Protein AF-A0A2E7HR33-F1 (afdb_monomer)

Radius of gyration: 18.85 Å; Cα contacts (8 Å, |Δi|>4): 393; chains: 1; bounding box: 48×43×52 Å

Foldseek 3Di:
DDDPPDFLQVDWFLVVLLVVLVVLLVVVLVVCVVVVPFQQDADPSLLVSQQSLLQFDALQRNQVSVLVQLVDLSCLSHCCSNNNFDPRQSAAPVCQVSCVSSVNDPVRHPHDPDRGAQDDPSSQSQAFWAFLLRKHKHWRDDDPPDGGGSNPPQDAQDKTKIKIFADDDDPVVLVCCVVVVPHDPSPVCSQDDDDAQDKTKIWGDPSNDDPDIDIWIKGFHDKDDNDVVHRMIITIITTHGD

Nearest PDB structures (foldseek):
  5kgo-assembly2_A  TM=4.600E-01  e=9.068E-01  Klebsiella pneumoniae
  2z6b-assembly1_D  TM=4.900E-01  e=3.072E+00  Tequatrovirus T4
  3kl1-assembly1_B  TM=2.384E-01  e=6.038E-01  Arabidopsis thaliana

pLDDT: mean 87.48, std 11.64, range [40.31, 98.06]

Secondary structure (DSSP, 8-state):
-PPP---GGG--SHHHHHHHHHHHHHHHHHHHHHTTPPTT---TTHHHHHHHHHHH--HHHHHHHHHHHHTSGGGGGGHHHHT-SSPPTT--GGGHHHHHHTT--GGG----SSS-PPPPHHHHTT-SEEETT--EEEE----TT--S-TTSS--TT-EEEEEEEPPP--HHHHHHHHTTSS--HHHHHTTSPPPTT-EEEEEE-TTT-SSS--EEEEEEEEEEESSTT-SEEEEEEEEEE-

Structure (mmCIF, N/CA/C/O backbone):
data_AF-A0A2E7HR33-F1
#
_entry.id   AF-A0A2E7HR33-F1
#
loop_
_atom_site.group_PDB
_atom_site.id
_atom_site.type_symbol
_atom_site.label_atom_id
_atom_site.label_alt_id
_atom_site.label_comp_id
_atom_site.label_asym_id
_atom_site.label_entity_id
_atom_site.label_seq_id
_atom_site.pdbx_PDB_ins_code
_atom_site.Cartn_x
_atom_site.Cartn_y
_atom_site.Cartn_z
_atom_site.occupancy
_atom_site.B_iso_or_equiv
_atom_site.auth_seq_id
_atom_site.auth_comp_id
_atom_site.auth_asym_id
_atom_site.auth_atom_id
_atom_site.pdbx_PDB_model_num
ATOM 1 N N . MET A 1 1 ? -6.002 -10.324 -30.774 1.00 40.31 1 MET A N 1
ATOM 2 C CA . MET A 1 1 ? -6.555 -10.869 -29.511 1.00 40.31 1 MET A CA 1
ATOM 3 C C . MET A 1 1 ? -6.106 -9.996 -28.343 1.00 40.31 1 MET A C 1
ATOM 5 O O . MET A 1 1 ? -4.907 -9.811 -28.176 1.00 40.31 1 MET A O 1
ATOM 9 N N . ARG A 1 2 ? -7.024 -9.409 -27.559 1.00 42.03 2 ARG A N 1
ATOM 10 C CA . ARG A 1 2 ? -6.656 -8.695 -26.319 1.00 42.03 2 ARG A CA 1
ATOM 11 C C . ARG A 1 2 ? -6.312 -9.746 -25.259 1.00 42.03 2 ARG A C 1
ATOM 13 O O . ARG A 1 2 ? -7.164 -10.574 -24.957 1.00 42.03 2 ARG A O 1
ATOM 20 N N . LYS A 1 3 ? -5.082 -9.740 -24.725 1.00 45.81 3 LYS A N 1
ATOM 21 C CA . LYS A 1 3 ? -4.721 -10.593 -23.577 1.00 45.81 3 LYS A CA 1
ATOM 22 C C . LYS A 1 3 ? -5.719 -10.335 -22.434 1.00 45.81 3 LYS A C 1
ATOM 24 O O . LYS A 1 3 ? -6.057 -9.165 -22.219 1.00 45.81 3 LYS A O 1
ATOM 29 N N . PRO A 1 4 ? -6.198 -11.371 -21.723 1.00 53.50 4 PRO A N 1
ATOM 30 C CA . PRO A 1 4 ? -7.091 -11.179 -20.589 1.00 53.50 4 PRO A CA 1
ATOM 31 C C . PRO A 1 4 ? -6.415 -10.258 -19.570 1.00 53.50 4 PRO A C 1
ATOM 33 O O . PRO A 1 4 ? -5.252 -10.448 -19.213 1.00 53.50 4 PRO A O 1
ATOM 36 N N . VAL A 1 5 ? -7.132 -9.220 -19.140 1.00 67.50 5 VAL A N 1
ATOM 37 C CA . VAL A 1 5 ? -6.668 -8.339 -18.068 1.00 67.50 5 VAL A CA 1
ATOM 38 C C . VAL A 1 5 ? -6.739 -9.153 -16.782 1.00 67.50 5 VAL A C 1
ATOM 40 O O . VAL A 1 5 ? -7.826 -9.371 -16.248 1.00 67.50 5 VAL A O 1
ATOM 43 N N . VAL A 1 6 ? -5.588 -9.650 -16.324 1.00 76.12 6 VAL A N 1
ATOM 44 C CA . VAL A 1 6 ? -5.481 -10.354 -15.043 1.00 76.12 6 VAL A CA 1
ATOM 45 C C . VAL A 1 6 ? -5.924 -9.386 -13.948 1.00 76.12 6 VAL A C 1
ATOM 47 O O . VAL A 1 6 ? -5.352 -8.307 -13.788 1.00 76.12 6 VAL A O 1
ATOM 50 N N . ARG A 1 7 ? -6.993 -9.749 -13.236 1.00 85.50 7 ARG A N 1
ATOM 51 C CA . ARG A 1 7 ? -7.468 -8.999 -12.072 1.00 85.50 7 ARG A CA 1
ATOM 52 C C . ARG A 1 7 ? -6.561 -9.327 -10.895 1.00 85.50 7 ARG A C 1
ATOM 54 O O . ARG A 1 7 ? -6.267 -10.498 -10.683 1.00 85.50 7 ARG A O 1
ATOM 61 N N . LEU A 1 8 ? -6.164 -8.315 -10.123 1.00 88.62 8 LEU A N 1
ATOM 62 C CA . LEU A 1 8 ? -5.296 -8.500 -8.951 1.00 88.62 8 LEU A CA 1
ATOM 63 C C . LEU A 1 8 ? -5.896 -9.489 -7.948 1.00 88.62 8 LEU A C 1
ATOM 65 O O . LEU A 1 8 ? -5.170 -10.297 -7.388 1.00 88.62 8 LEU A O 1
ATOM 69 N N . ALA A 1 9 ? -7.223 -9.475 -7.811 1.00 88.19 9 ALA A N 1
ATOM 70 C CA . ALA A 1 9 ? -7.975 -10.424 -7.002 1.00 88.19 9 ALA A CA 1
ATOM 71 C C . ALA A 1 9 ? -7.681 -11.898 -7.340 1.00 88.19 9 ALA A C 1
ATOM 73 O O . ALA A 1 9 ? -7.707 -12.737 -6.455 1.00 88.19 9 ALA A O 1
ATOM 74 N N . ASN A 1 10 ? -7.379 -12.232 -8.598 1.00 90.00 10 ASN A N 1
ATOM 75 C CA . ASN A 1 10 ? -7.189 -13.625 -9.005 1.00 90.00 10 ASN A CA 1
ATOM 76 C C . ASN A 1 10 ? -5.837 -14.202 -8.567 1.00 90.00 10 ASN A C 1
ATOM 78 O O . ASN A 1 10 ? -5.678 -15.419 -8.597 1.00 90.00 10 ASN A O 1
ATOM 82 N N . LEU A 1 11 ? -4.880 -13.353 -8.189 1.00 91.50 11 LEU A N 1
ATOM 83 C CA . LEU A 1 11 ? -3.567 -13.785 -7.724 1.00 91.50 11 LEU A CA 1
ATOM 84 C C . LEU A 1 11 ? -3.715 -14.393 -6.324 1.00 91.50 11 LEU A C 1
ATOM 86 O O . LEU A 1 11 ? -4.361 -13.801 -5.463 1.00 91.50 11 LEU A O 1
ATOM 90 N N . GLN A 1 12 ? -3.137 -15.570 -6.106 1.00 90.12 12 GLN A N 1
ATOM 91 C CA . GLN A 1 12 ? -3.207 -16.300 -4.833 1.00 90.12 12 GLN A CA 1
ATOM 92 C C . GLN A 1 12 ? -1.867 -16.331 -4.106 1.00 90.12 12 GLN A C 1
ATOM 94 O O . GLN A 1 12 ? -1.819 -16.514 -2.892 1.00 90.12 12 GLN A O 1
ATOM 99 N N . THR A 1 13 ? -0.767 -16.192 -4.847 1.00 92.31 13 THR A N 1
ATOM 100 C CA . THR A 1 13 ? 0.569 -16.390 -4.286 1.00 92.31 13 THR A CA 1
ATOM 101 C C . THR A 1 13 ? 1.499 -15.220 -4.551 1.00 92.31 13 THR A C 1
ATOM 103 O O . THR A 1 13 ? 1.409 -14.509 -5.556 1.00 92.31 13 THR A O 1
ATOM 106 N N . ARG A 1 14 ? 2.485 -15.074 -3.667 1.00 91.00 14 ARG A N 1
ATOM 107 C CA . ARG A 1 14 ? 3.613 -14.157 -3.820 1.00 91.00 14 ARG A CA 1
ATOM 108 C C . ARG A 1 14 ? 4.338 -14.387 -5.150 1.00 91.00 14 ARG A C 1
ATOM 110 O O . ARG A 1 14 ? 4.659 -13.429 -5.842 1.00 91.00 14 ARG A O 1
ATOM 117 N N . ALA A 1 15 ? 4.555 -15.639 -5.554 1.00 92.94 15 ALA A N 1
ATOM 118 C CA . ALA A 1 15 ? 5.218 -15.956 -6.823 1.00 92.94 15 ALA A CA 1
ATOM 119 C C . ALA A 1 15 ? 4.442 -15.411 -8.037 1.00 92.94 15 ALA A C 1
ATOM 121 O O . ALA A 1 15 ? 5.031 -14.794 -8.931 1.00 92.94 15 ALA A O 1
ATOM 122 N N . GLU A 1 16 ? 3.117 -15.569 -8.040 1.00 94.62 16 GLU A N 1
ATOM 123 C CA . GLU A 1 16 ? 2.244 -14.999 -9.068 1.00 94.62 16 GLU A CA 1
ATOM 124 C C . GLU A 1 16 ? 2.278 -13.470 -9.057 1.00 94.62 16 GLU A C 1
ATOM 126 O O . GLU A 1 16 ? 2.370 -12.856 -10.121 1.00 94.62 16 GLU A O 1
ATOM 131 N N . ALA A 1 17 ? 2.272 -12.846 -7.875 1.00 94.06 17 ALA A N 1
ATOM 132 C CA . ALA A 1 17 ? 2.405 -11.398 -7.741 1.00 94.06 17 ALA A CA 1
ATOM 133 C C . ALA A 1 17 ? 3.724 -10.870 -8.320 1.00 94.06 17 ALA A C 1
ATOM 135 O O . ALA A 1 17 ? 3.712 -9.897 -9.076 1.00 94.06 17 ALA A O 1
ATOM 136 N N . PHE A 1 18 ? 4.854 -11.521 -8.028 1.00 95.69 18 PHE A N 1
ATOM 137 C CA . PHE A 1 18 ? 6.154 -11.155 -8.597 1.00 95.69 18 PHE A CA 1
ATOM 138 C C . PHE A 1 18 ? 6.167 -11.295 -10.125 1.00 95.69 18 PHE A C 1
ATOM 140 O O . PHE A 1 18 ? 6.607 -10.377 -10.820 1.00 95.69 18 PHE A O 1
ATOM 147 N N . SER A 1 19 ? 5.645 -12.406 -10.657 1.00 95.88 19 SER A N 1
ATOM 148 C CA . SER A 1 19 ? 5.551 -12.636 -12.105 1.00 95.88 19 SER A CA 1
ATOM 149 C C . SER A 1 19 ? 4.664 -11.593 -12.792 1.00 95.88 19 SER A C 1
ATOM 151 O O . SER A 1 19 ? 5.062 -10.978 -13.787 1.00 95.88 19 SER A O 1
ATOM 153 N N . PHE A 1 20 ? 3.494 -11.316 -12.211 1.00 95.81 20 PHE A N 1
ATOM 154 C CA . PHE A 1 20 ? 2.570 -10.295 -12.693 1.00 95.81 20 PHE A CA 1
ATOM 155 C C . PHE A 1 20 ? 3.220 -8.909 -12.708 1.00 95.81 20 PHE A C 1
ATOM 157 O O . PHE A 1 20 ? 3.143 -8.204 -13.715 1.00 95.81 20 PHE A O 1
ATOM 164 N N . LEU A 1 21 ? 3.878 -8.516 -11.613 1.00 96.69 21 LEU A N 1
ATOM 165 C CA . LEU A 1 21 ? 4.534 -7.215 -11.517 1.00 96.69 21 LEU A CA 1
ATOM 166 C C . LEU A 1 21 ? 5.676 -7.085 -12.507 1.00 96.69 21 LEU A C 1
ATOM 168 O O . LEU A 1 21 ? 5.791 -6.039 -13.141 1.00 96.69 21 LEU A O 1
ATOM 172 N N . ARG A 1 22 ? 6.476 -8.138 -12.695 1.00 96.88 22 ARG A N 1
ATOM 173 C CA . ARG A 1 22 ? 7.544 -8.133 -13.694 1.00 96.88 22 ARG A CA 1
ATOM 174 C C . ARG A 1 22 ? 6.976 -7.892 -15.091 1.00 96.88 22 ARG A C 1
ATOM 176 O O . ARG A 1 22 ? 7.376 -6.935 -15.744 1.00 96.88 22 ARG A O 1
ATOM 183 N N . ALA A 1 23 ? 5.961 -8.659 -15.488 1.00 96.19 23 ALA A N 1
ATOM 184 C CA . ALA A 1 23 ? 5.302 -8.489 -16.780 1.00 96.19 23 ALA A CA 1
ATOM 185 C C . ALA A 1 23 ? 4.645 -7.104 -16.941 1.00 96.19 23 ALA A C 1
ATOM 187 O O . ALA A 1 23 ? 4.675 -6.521 -18.026 1.00 96.19 23 ALA A O 1
ATOM 188 N N . ALA A 1 24 ? 4.048 -6.559 -15.876 1.00 95.81 24 ALA A N 1
ATOM 189 C CA . ALA A 1 24 ? 3.448 -5.229 -15.890 1.00 95.81 24 ALA A CA 1
ATOM 190 C C . ALA A 1 24 ? 4.506 -4.129 -16.065 1.00 95.81 24 ALA A C 1
ATOM 192 O O . ALA A 1 24 ? 4.308 -3.223 -16.874 1.00 95.81 24 ALA A O 1
ATOM 193 N N . PHE A 1 25 ? 5.622 -4.224 -15.342 1.00 97.19 25 PHE A N 1
ATOM 194 C CA . PHE A 1 25 ? 6.742 -3.289 -15.423 1.00 97.19 25 PHE A CA 1
ATOM 195 C C . PHE A 1 25 ? 7.435 -3.362 -16.786 1.00 97.19 25 PHE A C 1
ATOM 197 O O . PHE A 1 25 ? 7.620 -2.312 -17.399 1.00 97.19 25 PHE A O 1
ATOM 204 N N . ASP A 1 26 ? 7.714 -4.566 -17.301 1.00 97.31 26 ASP A N 1
ATOM 205 C CA . ASP A 1 26 ? 8.302 -4.760 -18.634 1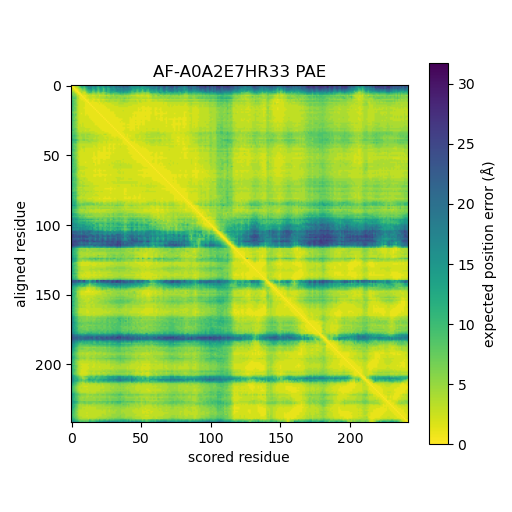.00 97.31 26 ASP A CA 1
ATOM 206 C C . ASP A 1 26 ? 7.374 -4.146 -19.696 1.00 97.31 26 ASP A C 1
ATOM 208 O O . ASP A 1 26 ? 7.803 -3.345 -20.520 1.00 97.31 26 ASP A O 1
ATOM 212 N N . LYS A 1 27 ? 6.058 -4.391 -19.611 1.00 96.50 27 LYS A N 1
ATOM 213 C CA . LYS A 1 27 ? 5.083 -3.780 -20.527 1.00 96.50 27 LYS A CA 1
ATOM 214 C C . LYS A 1 27 ? 5.096 -2.248 -20.481 1.00 96.50 27 LYS A C 1
ATOM 216 O O . LYS A 1 27 ? 4.921 -1.617 -21.520 1.00 96.50 27 LYS A O 1
ATOM 221 N N . GLN A 1 28 ? 5.216 -1.639 -19.299 1.00 96.81 28 GLN A N 1
ATOM 222 C CA . GLN A 1 28 ? 5.276 -0.175 -19.194 1.00 96.81 28 GLN A CA 1
ATOM 223 C C . GLN A 1 28 ? 6.617 0.393 -19.666 1.00 96.81 28 GLN A C 1
ATOM 225 O O . GLN A 1 28 ? 6.654 1.522 -20.150 1.00 96.81 28 GLN A O 1
ATOM 230 N N . LEU A 1 29 ? 7.705 -0.363 -19.529 1.00 97.12 29 LEU A N 1
ATOM 231 C CA . LEU A 1 29 ? 9.003 0.003 -20.079 1.00 97.12 29 LEU A CA 1
ATOM 232 C C . LEU A 1 29 ? 8.955 0.016 -21.613 1.00 97.12 29 LEU A C 1
ATOM 234 O O . LEU A 1 29 ? 9.257 1.050 -22.201 1.00 97.12 29 LEU A O 1
ATOM 238 N N . GLU A 1 30 ? 8.485 -1.067 -22.238 1.00 97.31 30 GLU A N 1
ATOM 239 C CA . GLU A 1 30 ? 8.330 -1.148 -23.700 1.00 97.31 30 GLU A CA 1
ATOM 240 C C . GLU A 1 30 ? 7.391 -0.053 -24.222 1.00 97.31 30 GLU A C 1
ATOM 242 O O . GLU A 1 30 ? 7.746 0.703 -25.120 1.00 97.31 30 GLU A O 1
ATOM 247 N N . ALA A 1 31 ? 6.238 0.150 -23.573 1.00 96.56 31 ALA A N 1
ATOM 248 C CA . ALA A 1 31 ? 5.321 1.222 -23.955 1.00 96.56 31 ALA A CA 1
ATOM 249 C C . ALA A 1 31 ? 5.947 2.623 -23.822 1.00 96.56 31 ALA A C 1
ATOM 251 O O . ALA A 1 31 ? 5.594 3.527 -24.575 1.00 96.56 31 ALA A O 1
ATOM 252 N N . ALA A 1 32 ? 6.849 2.845 -22.864 1.00 96.94 32 ALA A N 1
ATOM 253 C CA . ALA A 1 32 ? 7.553 4.118 -22.749 1.00 96.94 32 ALA A CA 1
ATOM 254 C C . ALA A 1 32 ? 8.570 4.313 -23.883 1.00 96.94 32 ALA A C 1
ATOM 256 O O . ALA A 1 32 ? 8.705 5.435 -24.369 1.00 96.94 32 ALA A O 1
ATOM 257 N N . ILE A 1 33 ? 9.248 3.240 -24.303 1.00 95.94 33 ILE A N 1
ATOM 258 C CA . ILE A 1 33 ? 10.187 3.240 -25.432 1.00 95.94 33 ILE A CA 1
ATOM 259 C C . ILE A 1 33 ? 9.434 3.528 -26.735 1.00 95.94 33 ILE A C 1
ATOM 261 O O . ILE A 1 33 ? 9.787 4.476 -27.434 1.00 95.94 33 ILE A O 1
ATOM 265 N N . ASP A 1 34 ? 8.346 2.800 -27.001 1.00 96.81 34 ASP A N 1
ATOM 266 C CA . ASP A 1 34 ? 7.518 2.963 -28.204 1.00 96.81 34 ASP A CA 1
ATOM 267 C C . ASP A 1 34 ? 6.963 4.388 -28.344 1.00 96.81 34 ASP A C 1
ATOM 269 O O . ASP A 1 34 ? 6.890 4.943 -29.438 1.00 96.81 34 ASP A O 1
ATOM 273 N N . ASN A 1 35 ? 6.590 5.007 -27.219 1.00 95.50 35 ASN A N 1
ATOM 274 C CA . ASN A 1 35 ? 6.052 6.368 -27.187 1.00 95.50 35 ASN A CA 1
ATOM 275 C C . ASN A 1 35 ? 7.1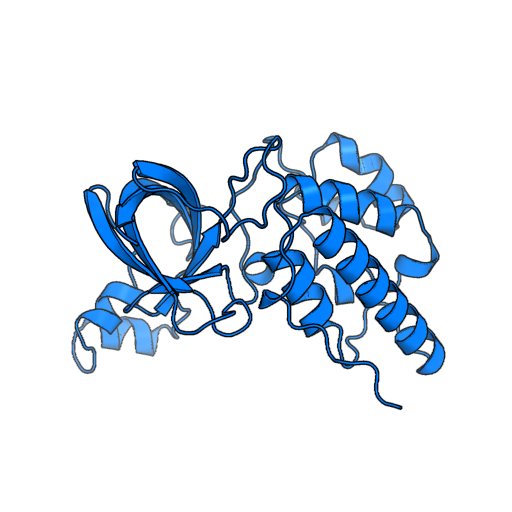33 7.457 -27.088 1.00 95.50 35 ASN A C 1
ATOM 277 O O . ASN A 1 35 ? 6.786 8.634 -26.969 1.00 95.50 35 ASN A O 1
ATOM 281 N N . ASN A 1 36 ? 8.419 7.089 -27.074 1.00 95.75 36 ASN A N 1
ATOM 282 C CA . ASN A 1 36 ? 9.543 7.992 -26.814 1.00 95.75 36 ASN A CA 1
ATOM 283 C C . ASN A 1 36 ? 9.294 8.906 -25.593 1.00 95.75 36 ASN A C 1
ATOM 285 O O . ASN A 1 36 ? 9.482 10.128 -25.625 1.00 95.75 36 ASN A O 1
ATOM 289 N N . ALA A 1 37 ? 8.768 8.312 -24.521 1.00 95.62 37 ALA A N 1
ATOM 290 C CA . ALA A 1 37 ? 8.330 9.042 -23.345 1.00 95.62 37 ALA A CA 1
ATOM 291 C C . ALA A 1 37 ? 9.528 9.683 -22.632 1.00 95.62 37 ALA A C 1
ATOM 293 O O . ALA A 1 37 ? 10.556 9.046 -22.397 1.00 95.62 37 ALA A O 1
ATOM 294 N N . GLN A 1 38 ? 9.371 10.938 -22.206 1.00 95.50 38 GLN A N 1
ATOM 295 C CA . GLN A 1 38 ? 10.407 11.625 -21.436 1.00 95.50 38 GLN A CA 1
ATOM 296 C C . GLN A 1 38 ? 10.714 10.865 -20.132 1.00 95.50 38 GLN A C 1
ATOM 298 O O . GLN A 1 38 ? 9.793 10.292 -19.529 1.00 95.50 38 GLN A O 1
ATOM 303 N N . PRO A 1 39 ? 11.967 10.882 -19.638 1.00 92.44 39 PRO A N 1
ATOM 304 C CA . PRO A 1 39 ? 12.325 10.237 -18.382 1.00 92.44 39 PRO A CA 1
ATOM 305 C C . PRO A 1 39 ? 11.376 10.626 -17.245 1.00 92.44 39 PRO A C 1
ATOM 307 O O . PRO A 1 39 ? 11.153 11.798 -16.950 1.00 92.44 39 PRO A O 1
ATOM 310 N N . ASN A 1 40 ? 10.818 9.613 -16.590 1.00 89.75 40 ASN A N 1
ATOM 311 C CA . ASN A 1 40 ? 9.891 9.697 -15.467 1.00 89.75 40 ASN A CA 1
ATOM 312 C C . ASN A 1 40 ? 8.582 10.457 -15.751 1.00 89.75 40 ASN A C 1
ATOM 314 O O . ASN A 1 40 ? 7.860 10.790 -14.807 1.00 89.75 40 ASN A O 1
ATOM 318 N N . SER A 1 41 ? 8.254 10.707 -17.022 1.00 94.25 41 SER A N 1
ATOM 319 C CA . SER A 1 41 ? 6.923 11.169 -17.418 1.00 94.25 41 SER A CA 1
ATOM 320 C C . SER A 1 41 ? 5.894 10.058 -17.209 1.00 94.25 41 SER A C 1
ATOM 322 O O . SER A 1 41 ? 6.191 8.876 -17.380 1.00 94.25 41 SER A O 1
ATOM 324 N N . VAL A 1 42 ? 4.689 10.420 -16.781 1.00 94.19 42 VAL A N 1
ATOM 325 C CA . VAL A 1 42 ? 3.625 9.436 -16.557 1.00 94.19 42 VAL A CA 1
ATOM 326 C C . VAL A 1 42 ? 3.004 9.065 -17.899 1.00 94.19 42 VAL A C 1
ATOM 328 O O . VAL A 1 42 ? 2.627 9.953 -18.660 1.00 94.19 42 VAL A O 1
ATOM 331 N N . ILE A 1 43 ? 2.856 7.768 -18.156 1.00 95.88 43 ILE A N 1
ATOM 332 C CA . ILE A 1 43 ? 2.125 7.222 -19.301 1.00 95.88 43 ILE A CA 1
ATOM 333 C C . ILE A 1 43 ? 0.898 6.433 -18.833 1.00 95.88 43 ILE A C 1
ATOM 335 O O . ILE A 1 43 ? 0.727 6.115 -17.649 1.00 95.88 43 ILE A O 1
ATOM 339 N N . ALA A 1 44 ? 0.011 6.117 -19.774 1.00 95.31 44 ALA A N 1
ATOM 340 C CA . ALA A 1 44 ? -1.171 5.316 -19.495 1.00 95.31 44 ALA A CA 1
ATOM 341 C C . ALA A 1 44 ? -0.778 3.902 -19.031 1.00 95.31 44 ALA A C 1
ATOM 343 O O . ALA A 1 44 ? -0.175 3.141 -19.780 1.00 95.31 44 ALA A O 1
ATOM 344 N N . GLY A 1 45 ? -1.176 3.546 -17.806 1.00 92.94 45 GLY A N 1
ATOM 345 C CA . GLY A 1 45 ? -0.903 2.238 -17.198 1.00 92.94 45 GLY A CA 1
ATOM 346 C C . GLY A 1 45 ? 0.054 2.281 -16.005 1.00 92.94 45 GLY A C 1
ATOM 347 O O . GLY A 1 45 ? -0.072 1.432 -15.119 1.00 92.94 45 GLY A O 1
ATOM 348 N N . ASP A 1 46 ? 0.898 3.314 -15.891 1.00 94.56 46 ASP A N 1
ATOM 349 C CA . ASP A 1 46 ? 1.847 3.471 -14.775 1.00 94.56 46 ASP A CA 1
ATOM 350 C C . ASP A 1 46 ? 1.146 3.435 -13.412 1.00 94.56 46 ASP A C 1
ATOM 352 O O . ASP A 1 46 ? 1.613 2.798 -12.468 1.00 94.56 46 ASP A O 1
ATOM 356 N N . TYR A 1 47 ? -0.013 4.097 -13.305 1.00 92.19 47 TYR A N 1
ATOM 357 C CA . TYR A 1 47 ? -0.795 4.106 -12.069 1.00 92.19 47 TYR A CA 1
ATOM 358 C C . TYR A 1 47 ? -1.204 2.691 -11.643 1.00 92.19 47 TYR A C 1
ATOM 360 O O . TYR A 1 47 ? -1.086 2.366 -10.464 1.00 92.19 47 TYR A O 1
ATOM 368 N N . GLY A 1 48 ? -1.643 1.854 -12.588 1.00 92.44 48 GLY A N 1
ATOM 369 C CA . GLY A 1 48 ? -2.060 0.479 -12.315 1.00 92.44 48 GLY A CA 1
ATOM 370 C C . GLY A 1 48 ? -0.886 -0.409 -11.904 1.00 92.44 48 GLY A C 1
ATOM 371 O O . GLY A 1 48 ? -1.000 -1.153 -10.933 1.00 92.44 48 GLY A O 1
ATOM 372 N N . ALA A 1 49 ? 0.264 -0.275 -12.574 1.00 94.44 49 ALA A N 1
ATOM 373 C CA . ALA A 1 49 ? 1.489 -0.985 -12.196 1.00 94.44 49 ALA A CA 1
ATOM 374 C C . ALA A 1 49 ? 1.945 -0.600 -10.779 1.00 94.44 49 ALA A C 1
ATOM 376 O O . ALA A 1 49 ? 2.224 -1.467 -9.951 1.00 94.44 49 ALA A O 1
ATOM 377 N N . ARG A 1 50 ? 1.931 0.699 -10.460 1.00 94.00 50 ARG A N 1
ATOM 378 C CA . ARG A 1 50 ? 2.272 1.200 -9.124 1.00 94.00 50 ARG A CA 1
ATOM 379 C C . ARG A 1 50 ? 1.267 0.774 -8.057 1.00 94.00 50 ARG A C 1
ATOM 381 O O . ARG A 1 50 ? 1.655 0.499 -6.924 1.00 94.00 50 ARG A O 1
ATOM 388 N N . GLN A 1 51 ? -0.022 0.761 -8.384 1.00 92.19 51 GLN A N 1
ATOM 389 C CA . GLN A 1 51 ? -1.067 0.285 -7.481 1.00 92.19 51 GLN A CA 1
ATOM 390 C C . GLN A 1 51 ? -0.856 -1.194 -7.156 1.00 92.19 51 GLN A C 1
ATOM 392 O O . GLN A 1 51 ? -0.830 -1.552 -5.984 1.00 92.19 51 GLN A O 1
ATOM 397 N N . ALA A 1 52 ? -0.615 -2.026 -8.172 1.00 93.56 52 ALA A N 1
ATOM 398 C CA . ALA A 1 52 ? -0.298 -3.433 -7.977 1.00 93.56 52 ALA A CA 1
ATOM 399 C C . ALA A 1 52 ? 0.969 -3.612 -7.127 1.00 93.56 52 ALA A C 1
ATOM 401 O O . ALA A 1 52 ? 0.953 -4.381 -6.177 1.00 93.56 52 ALA A O 1
ATOM 402 N N . PHE A 1 53 ? 2.039 -2.854 -7.389 1.00 94.75 53 PHE A N 1
ATOM 403 C CA . PHE A 1 53 ? 3.268 -2.922 -6.587 1.00 94.75 53 PHE A CA 1
ATOM 404 C C . PHE A 1 53 ? 3.017 -2.625 -5.098 1.00 94.75 53 PHE A C 1
ATOM 406 O O . PHE A 1 53 ? 3.620 -3.241 -4.220 1.00 94.75 53 PHE A O 1
ATOM 413 N N . ASN A 1 54 ? 2.113 -1.687 -4.803 1.00 92.00 54 ASN A N 1
ATOM 414 C CA . ASN A 1 54 ? 1.790 -1.305 -3.429 1.00 92.00 54 ASN A CA 1
ATOM 415 C C . ASN A 1 54 ? 0.814 -2.245 -2.719 1.00 92.00 54 ASN A C 1
ATOM 417 O O . ASN A 1 54 ? 0.899 -2.360 -1.496 1.00 92.00 54 ASN A O 1
ATOM 421 N N . ALA A 1 55 ? -0.084 -2.878 -3.475 1.00 91.44 55 ALA A N 1
ATOM 422 C CA . ALA A 1 55 ? -1.090 -3.792 -2.951 1.00 91.44 55 ALA A CA 1
ATOM 423 C C . ALA A 1 55 ? -0.567 -5.229 -2.817 1.00 91.44 55 ALA A C 1
ATOM 425 O O . ALA A 1 55 ? -0.819 -5.891 -1.821 1.00 91.44 55 ALA A O 1
ATOM 426 N N . LEU A 1 56 ? 0.165 -5.721 -3.819 1.00 92.44 56 LEU A N 1
ATOM 427 C CA . LEU A 1 56 ? 0.565 -7.126 -3.898 1.00 92.44 56 LEU A CA 1
ATOM 428 C C . LEU A 1 56 ? 1.738 -7.484 -2.987 1.00 92.44 56 LEU A C 1
ATOM 430 O O . LEU A 1 56 ? 1.853 -8.642 -2.604 1.00 92.44 56 LEU A O 1
ATOM 434 N N . LEU A 1 57 ? 2.616 -6.521 -2.693 1.00 91.38 57 LEU A N 1
ATOM 435 C CA . LEU A 1 57 ? 3.886 -6.782 -2.023 1.00 91.38 57 LEU A CA 1
ATOM 436 C C . LEU A 1 57 ? 3.952 -6.142 -0.634 1.00 91.38 57 LEU A C 1
ATOM 438 O O . LEU A 1 57 ? 3.662 -4.949 -0.461 1.00 91.38 57 LEU A O 1
ATOM 442 N N . SER A 1 58 ? 4.435 -6.914 0.338 1.00 87.94 58 SER A N 1
ATOM 443 C CA . SER A 1 58 ? 4.872 -6.394 1.637 1.00 87.94 58 SER A CA 1
ATOM 444 C C . SER A 1 58 ? 6.103 -5.481 1.475 1.00 87.94 58 SER A C 1
ATOM 446 O O . SER A 1 58 ? 6.798 -5.553 0.461 1.00 87.94 58 SER A O 1
ATOM 448 N N . PRO A 1 59 ? 6.437 -4.598 2.436 1.00 87.88 59 PRO A N 1
ATOM 449 C CA . PRO A 1 59 ? 7.611 -3.729 2.303 1.00 87.88 59 PRO A CA 1
ATOM 450 C C . PRO A 1 59 ? 8.927 -4.481 2.036 1.00 87.88 59 PRO A C 1
ATOM 452 O O . PRO A 1 59 ? 9.743 -4.039 1.233 1.00 87.88 59 PRO A O 1
ATOM 455 N N . SER A 1 60 ? 9.142 -5.639 2.653 1.00 86.94 60 SER A N 1
ATOM 456 C CA . SER A 1 60 ? 10.341 -6.450 2.416 1.00 86.94 60 SER A CA 1
ATOM 457 C C . SER A 1 60 ? 10.380 -7.028 0.997 1.00 86.94 60 SER A C 1
ATOM 459 O O . SER A 1 60 ? 11.419 -6.991 0.338 1.00 86.94 60 SER A O 1
ATOM 461 N N . GLU A 1 61 ? 9.245 -7.474 0.467 1.00 91.06 61 GLU A N 1
ATOM 462 C CA . GLU A 1 61 ? 9.124 -7.921 -0.924 1.00 91.06 61 GLU A CA 1
ATOM 463 C C . GLU A 1 61 ? 9.272 -6.768 -1.918 1.00 91.06 61 GLU A C 1
ATOM 465 O O . GLU A 1 61 ? 9.948 -6.913 -2.935 1.00 91.06 61 GLU A O 1
ATOM 470 N N . GLN A 1 62 ? 8.704 -5.599 -1.608 1.00 92.56 62 GLN A N 1
ATOM 471 C CA . GLN A 1 62 ? 8.878 -4.372 -2.386 1.00 92.56 62 GLN A CA 1
ATOM 472 C C . GLN A 1 62 ? 10.352 -4.021 -2.527 1.00 92.56 62 GLN A C 1
ATOM 474 O O . GLN A 1 62 ? 10.795 -3.655 -3.613 1.00 92.56 62 GLN A O 1
ATOM 479 N N . ARG A 1 63 ? 11.122 -4.172 -1.447 1.00 90.62 63 ARG A N 1
ATOM 480 C CA . ARG A 1 63 ? 12.571 -3.983 -1.451 1.00 90.62 63 ARG A CA 1
ATOM 481 C C . ARG A 1 63 ? 13.277 -4.989 -2.357 1.00 90.62 63 ARG A C 1
ATOM 483 O O . ARG A 1 63 ? 14.115 -4.580 -3.156 1.00 90.62 63 ARG A O 1
ATOM 490 N N . ILE A 1 64 ? 12.942 -6.277 -2.264 1.00 92.00 64 ILE A N 1
ATOM 491 C CA . ILE A 1 64 ? 13.525 -7.330 -3.116 1.00 92.00 64 ILE A CA 1
ATOM 492 C C . ILE A 1 64 ? 13.226 -7.047 -4.593 1.00 92.00 64 ILE A C 1
ATOM 494 O O . ILE A 1 64 ? 14.144 -7.015 -5.413 1.00 92.00 64 ILE A O 1
ATOM 498 N N . PHE A 1 65 ? 11.965 -6.770 -4.924 1.00 94.69 65 PHE A N 1
ATOM 499 C CA . PHE A 1 65 ? 11.543 -6.443 -6.283 1.00 94.69 65 PHE A CA 1
ATOM 500 C C . PHE A 1 65 ? 12.225 -5.166 -6.789 1.00 94.69 65 PHE A C 1
ATOM 502 O O . PHE A 1 65 ? 12.770 -5.138 -7.889 1.00 94.69 65 PHE A O 1
ATOM 509 N N . PHE A 1 66 ? 12.271 -4.115 -5.966 1.00 93.12 66 PHE A N 1
ATOM 510 C CA . PHE A 1 66 ? 12.960 -2.870 -6.296 1.00 93.12 66 PHE A CA 1
ATOM 511 C C . PHE A 1 66 ? 14.433 -3.110 -6.620 1.00 93.12 66 PHE A C 1
ATOM 513 O O . PHE A 1 66 ? 14.923 -2.585 -7.616 1.00 93.12 66 PHE A O 1
ATOM 520 N N . ARG A 1 67 ? 15.130 -3.930 -5.821 1.00 91.62 67 ARG A N 1
ATOM 521 C CA . ARG A 1 67 ? 16.533 -4.275 -6.075 1.00 91.62 67 ARG A CA 1
ATOM 522 C C . ARG A 1 67 ? 16.712 -4.913 -7.453 1.00 91.62 67 ARG A C 1
ATOM 524 O O . ARG A 1 67 ? 17.568 -4.468 -8.208 1.00 91.62 67 ARG A O 1
ATOM 531 N N . GLN A 1 68 ? 15.854 -5.869 -7.809 1.00 93.06 68 GLN A N 1
ATOM 532 C CA . GLN A 1 68 ? 15.873 -6.516 -9.127 1.00 93.06 68 GLN A CA 1
ATOM 533 C C . GLN A 1 68 ? 15.623 -5.530 -10.278 1.00 93.06 68 GLN A C 1
ATOM 535 O O . GLN A 1 68 ? 16.255 -5.639 -11.325 1.00 93.06 68 GLN A O 1
ATOM 540 N N . ILE A 1 69 ? 14.707 -4.574 -10.097 1.00 93.50 69 ILE A N 1
ATOM 541 C CA . ILE A 1 69 ? 14.388 -3.561 -11.113 1.00 93.50 69 ILE A CA 1
ATOM 542 C C . ILE A 1 69 ? 15.527 -2.549 -11.273 1.00 93.50 69 ILE A C 1
ATOM 544 O O . ILE A 1 69 ? 15.896 -2.219 -12.394 1.00 93.50 69 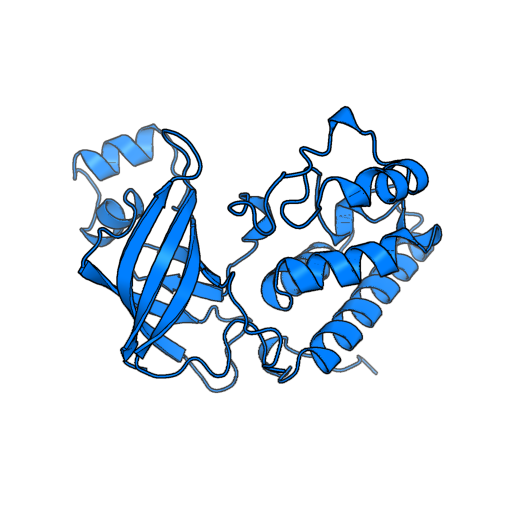ILE A O 1
ATOM 548 N N . VAL A 1 70 ? 16.113 -2.063 -10.176 1.00 90.62 70 VAL A N 1
ATOM 549 C CA . VAL A 1 70 ? 17.201 -1.071 -10.232 1.00 90.62 70 VAL A CA 1
ATOM 550 C C . VAL A 1 70 ? 18.501 -1.658 -10.776 1.00 90.62 70 VAL A C 1
ATOM 552 O O . VAL A 1 70 ? 19.281 -0.927 -11.381 1.00 90.62 70 VAL A O 1
ATOM 555 N N . SER A 1 71 ? 18.732 -2.961 -10.628 1.00 89.88 71 SER A N 1
ATOM 556 C CA . SER A 1 71 ? 19.878 -3.629 -11.254 1.00 89.88 71 SER A CA 1
ATOM 557 C C . SER A 1 71 ? 19.839 -3.629 -12.789 1.00 89.88 71 SER A C 1
ATOM 559 O O . SER A 1 71 ? 20.872 -3.878 -13.401 1.00 89.88 71 SER A O 1
ATOM 561 N N . ASP A 1 72 ? 18.694 -3.337 -13.415 1.00 92.44 72 ASP A N 1
ATOM 562 C CA . ASP A 1 72 ? 18.545 -3.233 -14.869 1.00 92.44 72 ASP A CA 1
ATOM 563 C C . ASP A 1 72 ? 18.491 -1.749 -15.301 1.00 92.44 72 ASP A C 1
ATOM 565 O O . ASP A 1 72 ? 17.482 -1.071 -15.066 1.00 92.44 72 ASP A O 1
ATOM 569 N N . PRO A 1 73 ? 19.547 -1.217 -15.954 1.00 91.38 73 PRO A N 1
ATOM 570 C CA . PRO A 1 73 ? 19.633 0.197 -16.327 1.00 91.38 73 PRO A CA 1
ATOM 571 C C . PRO A 1 73 ? 18.495 0.696 -17.217 1.00 91.38 73 PRO A C 1
ATOM 573 O O . PRO A 1 73 ? 18.175 1.886 -17.194 1.00 91.38 73 PRO A O 1
ATOM 576 N N . ARG A 1 74 ? 17.832 -0.199 -17.962 1.00 93.94 74 ARG A N 1
ATOM 577 C CA . ARG A 1 74 ? 16.695 0.162 -18.822 1.00 93.94 74 ARG A CA 1
ATOM 578 C C . ARG A 1 74 ? 15.539 0.751 -18.015 1.00 93.94 74 ARG A C 1
ATOM 580 O O . ARG A 1 74 ? 14.807 1.603 -18.510 1.00 93.94 74 ARG A O 1
ATOM 587 N N . TYR A 1 75 ? 15.399 0.350 -16.753 1.00 93.69 75 TYR A N 1
ATOM 588 C CA . TYR A 1 75 ? 14.338 0.824 -15.872 1.00 93.69 75 TYR A CA 1
ATOM 589 C C . TYR A 1 75 ? 1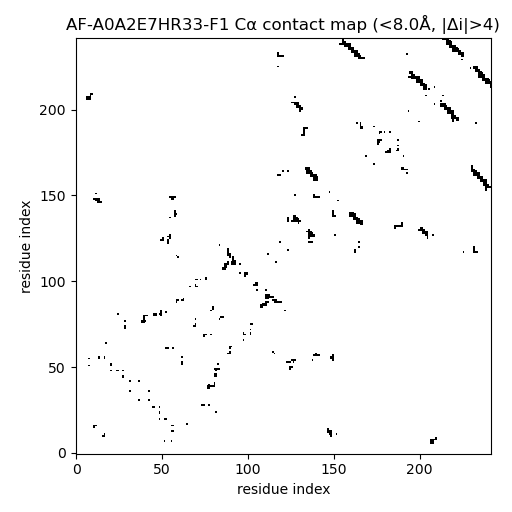4.606 2.180 -15.228 1.00 93.69 75 TYR A C 1
ATOM 591 O O . TYR A 1 75 ? 13.656 2.810 -14.757 1.00 93.69 75 TYR A O 1
ATOM 599 N N . TRP A 1 76 ? 15.850 2.664 -15.188 1.00 91.31 76 TRP A N 1
ATOM 600 C CA . TRP A 1 76 ? 16.200 3.886 -14.450 1.00 91.31 76 TRP A CA 1
ATOM 601 C C . TRP A 1 76 ? 15.373 5.117 -14.849 1.00 91.31 76 TRP A C 1
ATOM 603 O O . TRP A 1 76 ? 14.882 5.813 -13.952 1.00 91.31 76 TRP A O 1
ATOM 613 N N . PRO A 1 77 ? 15.092 5.366 -16.145 1.00 91.94 77 PRO A N 1
ATOM 614 C CA . PRO A 1 77 ? 14.232 6.471 -16.563 1.00 91.94 77 PRO A CA 1
ATOM 615 C C . PRO A 1 77 ? 12.759 6.292 -16.173 1.00 91.94 77 PRO A C 1
ATOM 617 O O . PRO A 1 77 ? 11.967 7.196 -16.410 1.00 91.94 77 PRO A O 1
ATOM 620 N N . ARG A 1 78 ? 12.353 5.140 -15.628 1.00 93.94 78 ARG A N 1
ATOM 621 C CA . ARG A 1 78 ? 10.955 4.792 -15.325 1.00 93.94 78 ARG A CA 1
ATOM 622 C C . ARG A 1 78 ? 10.677 4.582 -13.839 1.00 93.94 78 ARG A C 1
ATOM 624 O O . ARG A 1 78 ? 9.508 4.592 -13.451 1.00 93.94 78 ARG A O 1
ATOM 631 N N . ILE A 1 79 ? 11.705 4.443 -12.994 1.00 91.06 79 ILE A N 1
ATOM 632 C CA . ILE A 1 79 ? 11.561 4.128 -11.558 1.00 91.06 79 ILE A CA 1
ATOM 633 C C . ILE A 1 79 ? 10.540 5.046 -10.875 1.00 91.06 79 ILE A C 1
ATOM 635 O O . ILE A 1 79 ? 9.658 4.572 -10.157 1.00 91.06 79 ILE A O 1
ATOM 639 N N . ARG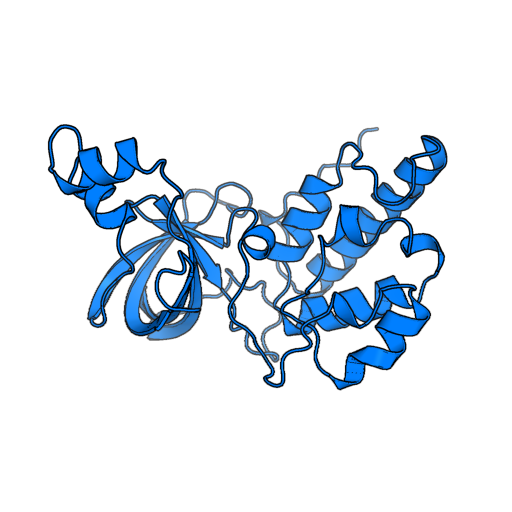 A 1 80 ? 10.603 6.363 -11.110 1.00 89.75 80 ARG A N 1
ATOM 640 C CA . ARG A 1 80 ? 9.711 7.308 -10.421 1.00 89.75 80 ARG A CA 1
ATOM 641 C C . ARG A 1 80 ? 8.257 7.169 -10.865 1.00 89.75 80 ARG A C 1
ATOM 643 O O . ARG A 1 80 ? 7.353 7.366 -10.050 1.00 89.75 80 ARG A O 1
ATOM 650 N N . ALA A 1 81 ? 8.038 6.863 -12.140 1.00 91.56 81 ALA A N 1
ATOM 651 C CA . ALA A 1 81 ? 6.707 6.682 -12.700 1.00 91.56 81 ALA A CA 1
ATOM 652 C C . ALA A 1 81 ? 6.065 5.383 -12.181 1.00 91.56 81 ALA A C 1
ATOM 654 O O . ALA A 1 81 ? 4.929 5.412 -11.704 1.00 91.56 81 ALA A O 1
ATOM 655 N N . LEU A 1 82 ? 6.833 4.287 -12.178 1.00 93.38 82 LEU A N 1
ATOM 656 C CA . LEU A 1 82 ? 6.355 2.944 -11.836 1.00 93.38 82 LEU A CA 1
ATOM 657 C C . LEU A 1 82 ? 6.272 2.671 -10.332 1.00 93.38 82 LEU A C 1
ATOM 659 O O . LEU A 1 82 ? 5.360 1.990 -9.876 1.00 93.38 82 LEU A O 1
ATOM 663 N N . ILE A 1 83 ? 7.207 3.203 -9.546 1.00 91.06 83 ILE A N 1
ATOM 664 C CA . ILE A 1 83 ? 7.329 2.889 -8.112 1.00 91.06 83 ILE A CA 1
ATOM 665 C C . ILE A 1 83 ? 6.871 4.074 -7.265 1.00 91.06 83 ILE A C 1
ATOM 667 O O . ILE A 1 83 ? 6.206 3.912 -6.243 1.00 91.06 83 ILE A O 1
ATOM 671 N N . GLY A 1 84 ? 7.155 5.291 -7.724 1.00 88.38 84 GLY A N 1
ATOM 672 C CA . GLY A 1 84 ? 6.831 6.527 -7.024 1.00 88.38 84 GLY A CA 1
ATOM 673 C C . GLY A 1 84 ? 8.063 7.379 -6.751 1.00 88.38 84 GLY A C 1
ATOM 674 O O . GLY A 1 84 ? 9.186 7.062 -7.132 1.00 88.38 84 GLY A O 1
ATOM 675 N N . SER A 1 85 ? 7.847 8.520 -6.103 1.00 83.69 85 SER A N 1
ATOM 676 C CA . SER A 1 85 ? 8.945 9.432 -5.777 1.00 83.69 85 SER A CA 1
ATOM 677 C C . SER A 1 85 ? 9.596 9.052 -4.449 1.00 83.69 85 SER A C 1
ATOM 679 O O . SER A 1 85 ? 8.873 8.737 -3.500 1.00 83.69 85 SER A O 1
ATOM 681 N N . PRO A 1 86 ? 10.934 9.132 -4.344 1.00 77.62 86 PRO A N 1
ATOM 682 C CA . PRO A 1 86 ? 11.610 8.934 -3.075 1.00 77.62 86 PRO A CA 1
ATOM 683 C C . PRO A 1 86 ? 11.163 10.003 -2.048 1.00 77.62 86 PRO A C 1
ATOM 685 O O . PRO A 1 86 ? 10.724 11.092 -2.436 1.00 77.62 86 PRO A O 1
ATOM 688 N N . PRO A 1 87 ? 11.241 9.703 -0.738 1.00 76.69 87 PRO A N 1
ATOM 689 C CA . PRO A 1 87 ? 11.936 8.544 -0.186 1.00 76.69 87 PRO A CA 1
ATOM 690 C C . PRO A 1 87 ? 11.074 7.279 -0.167 1.00 76.69 87 PRO A C 1
ATOM 692 O O . PRO A 1 87 ? 9.910 7.337 0.230 1.00 76.69 87 PRO A O 1
ATOM 695 N N . PHE A 1 88 ? 11.662 6.135 -0.503 1.00 84.12 88 PHE A N 1
ATOM 696 C CA . PHE A 1 88 ? 11.000 4.832 -0.437 1.00 84.12 88 PHE A CA 1
ATOM 697 C C . PHE A 1 88 ? 10.985 4.316 1.005 1.00 84.12 88 PHE A C 1
ATOM 699 O O . PHE A 1 88 ? 12.002 4.362 1.689 1.00 84.12 88 PHE A O 1
ATOM 706 N N . THR A 1 89 ? 9.823 3.890 1.499 1.00 82.50 89 THR A N 1
ATOM 707 C CA . THR A 1 89 ? 9.622 3.469 2.902 1.00 82.50 89 THR A CA 1
ATOM 708 C C . THR A 1 89 ? 10.141 2.067 3.212 1.00 82.50 89 THR A C 1
ATOM 710 O O . THR A 1 89 ? 10.288 1.733 4.387 1.00 82.50 89 THR A O 1
ATOM 713 N N . PHE A 1 90 ? 10.426 1.287 2.170 1.00 86.25 90 PHE A N 1
ATOM 714 C CA . PHE A 1 90 ? 10.894 -0.095 2.227 1.00 86.25 90 PHE A CA 1
ATOM 715 C C . PHE A 1 90 ? 12.420 -0.257 2.087 1.00 86.25 90 PHE A C 1
ATOM 717 O O . PHE A 1 90 ? 12.920 -1.374 2.161 1.00 86.25 90 PHE A O 1
ATOM 724 N N . LEU A 1 91 ? 13.171 0.826 1.852 1.00 85.38 91 LEU A N 1
ATOM 725 C CA . LEU A 1 91 ? 14.631 0.761 1.706 1.00 85.38 91 LEU A CA 1
ATOM 726 C C . LEU A 1 91 ? 15.350 0.939 3.044 1.00 85.38 91 LEU A C 1
ATOM 728 O O . LEU A 1 91 ? 14.952 1.766 3.870 1.00 85.38 91 LEU A O 1
ATOM 732 N N . LEU A 1 92 ? 16.452 0.206 3.207 1.00 83.81 92 LEU A N 1
ATOM 733 C CA . LEU A 1 92 ? 17.328 0.262 4.378 1.00 83.81 92 LEU A CA 1
ATOM 734 C C . LEU A 1 92 ? 18.643 0.991 4.045 1.00 83.81 92 LEU A C 1
ATOM 736 O O . LEU A 1 92 ? 18.961 1.175 2.868 1.00 83.81 92 LEU A O 1
ATOM 740 N N . PRO A 1 93 ? 19.438 1.400 5.053 1.00 80.69 93 PRO A N 1
ATOM 741 C CA . PRO A 1 93 ? 20.696 2.118 4.836 1.00 80.69 93 PRO A CA 1
ATOM 742 C C . PRO A 1 93 ? 21.686 1.384 3.920 1.00 80.69 93 PRO A C 1
ATOM 744 O O . PRO A 1 93 ? 22.351 2.013 3.106 1.00 80.69 93 PRO A O 1
ATOM 747 N N . GLU A 1 94 ? 21.734 0.054 3.978 1.00 82.81 94 GLU A N 1
ATOM 748 C CA . GLU A 1 94 ? 22.596 -0.775 3.121 1.00 82.81 94 GLU A CA 1
ATOM 749 C C . GLU A 1 94 ? 22.236 -0.729 1.619 1.00 82.81 94 GLU A C 1
ATOM 751 O O . GLU A 1 94 ? 23.063 -1.073 0.780 1.00 82.81 94 GLU A O 1
ATOM 756 N N . ASP A 1 95 ? 21.038 -0.256 1.251 1.00 84.12 95 ASP A N 1
ATOM 757 C CA . ASP A 1 95 ? 20.631 -0.076 -0.153 1.00 84.12 95 ASP A CA 1
ATOM 758 C C . ASP A 1 95 ? 21.211 1.191 -0.796 1.00 84.12 95 ASP A C 1
ATOM 760 O O . ASP A 1 95 ? 20.980 1.454 -1.979 1.00 84.12 95 ASP A O 1
ATOM 764 N N . GLU A 1 96 ? 21.957 2.002 -0.040 1.00 77.94 96 GLU A N 1
ATOM 765 C CA . GLU A 1 96 ? 22.479 3.285 -0.511 1.00 77.94 96 GLU A CA 1
ATOM 766 C C . GLU A 1 96 ? 23.351 3.135 -1.766 1.00 77.94 96 GLU A C 1
ATOM 768 O O . GLU A 1 96 ? 23.217 3.919 -2.710 1.00 77.94 96 GLU A O 1
ATOM 773 N N . GLY A 1 97 ? 24.219 2.119 -1.803 1.00 76.75 97 GLY A N 1
ATOM 774 C CA . GLY A 1 97 ? 25.101 1.868 -2.946 1.00 76.75 97 GLY A CA 1
ATOM 775 C C . GLY A 1 97 ? 24.322 1.601 -4.235 1.00 76.75 97 GLY A C 1
ATOM 776 O O . GLY A 1 97 ? 24.651 2.149 -5.287 1.00 76.75 97 GLY A O 1
ATOM 777 N N . LEU A 1 98 ? 23.230 0.841 -4.130 1.00 78.94 98 LEU A N 1
ATOM 778 C CA . LEU A 1 98 ? 22.361 0.522 -5.258 1.00 78.94 98 LEU A CA 1
ATOM 779 C C . LEU A 1 98 ? 21.632 1.767 -5.783 1.00 78.94 98 LEU A C 1
ATOM 781 O O . LEU A 1 98 ? 21.521 1.964 -6.990 1.00 78.94 98 LEU A O 1
ATOM 785 N N . LEU A 1 99 ? 21.163 2.635 -4.885 1.00 76.25 99 LEU A N 1
ATOM 786 C CA . LEU A 1 99 ? 20.499 3.882 -5.268 1.00 76.25 99 LEU A CA 1
ATOM 787 C C . LEU A 1 99 ? 21.439 4.841 -5.995 1.00 76.25 99 LEU A C 1
ATOM 789 O O . LEU A 1 99 ? 21.037 5.461 -6.979 1.00 76.25 99 LEU A O 1
ATOM 793 N N . ARG A 1 100 ? 22.692 4.939 -5.532 1.00 73.81 100 ARG A N 1
ATOM 794 C CA . ARG A 1 100 ? 23.722 5.741 -6.202 1.00 73.81 100 ARG A CA 1
ATOM 795 C C . ARG A 1 100 ? 24.022 5.204 -7.595 1.00 73.81 100 ARG A C 1
ATOM 797 O O . ARG A 1 100 ? 24.083 5.999 -8.527 1.00 73.81 100 ARG A O 1
ATOM 804 N N . ALA A 1 101 ? 24.159 3.884 -7.733 1.00 70.00 101 ALA A N 1
ATOM 805 C CA . ALA A 1 101 ? 24.340 3.248 -9.033 1.00 70.00 101 ALA A CA 1
ATOM 806 C C . ALA A 1 101 ? 23.162 3.565 -9.966 1.00 70.00 101 ALA A C 1
ATOM 808 O O . ALA A 1 101 ? 23.390 3.975 -11.093 1.00 70.00 101 ALA A O 1
ATOM 809 N N . GLY A 1 102 ? 21.923 3.508 -9.463 1.00 68.19 102 GLY A N 1
ATOM 810 C CA . GLY A 1 102 ? 20.704 3.844 -10.207 1.00 68.19 102 GLY A CA 1
ATOM 811 C C . GLY A 1 102 ? 20.449 5.334 -10.476 1.00 68.19 102 GLY A C 1
ATOM 812 O O . GLY A 1 102 ? 19.335 5.694 -10.858 1.00 68.19 102 GLY A O 1
ATOM 813 N N . GLY A 1 103 ? 21.416 6.223 -10.220 1.00 69.31 103 GLY A N 1
ATOM 814 C CA . GLY A 1 103 ? 21.269 7.669 -10.437 1.00 69.31 103 GLY A CA 1
ATOM 815 C C . GLY A 1 103 ? 20.288 8.369 -9.484 1.00 69.31 103 GLY A C 1
ATOM 816 O O . GLY A 1 103 ? 19.871 9.502 -9.735 1.00 69.31 103 GLY A O 1
ATOM 817 N N . ILE A 1 104 ? 19.900 7.728 -8.377 1.00 72.94 104 ILE A N 1
ATOM 818 C CA . ILE A 1 104 ? 18.983 8.296 -7.384 1.00 72.94 104 ILE A CA 1
ATOM 819 C C . ILE A 1 104 ? 19.804 9.037 -6.323 1.00 72.94 104 ILE A C 1
ATOM 821 O O . ILE A 1 104 ? 20.534 8.439 -5.534 1.00 72.94 104 ILE A O 1
ATOM 825 N N . CYS A 1 105 ? 19.683 10.368 -6.287 1.00 63.88 105 CYS A N 1
ATOM 826 C CA . CYS A 1 105 ? 20.453 11.202 -5.362 1.00 63.88 105 CYS A CA 1
ATOM 827 C C . CYS A 1 105 ? 20.191 10.859 -3.884 1.00 63.88 105 CYS A C 1
ATOM 829 O O . CYS A 1 105 ? 19.051 10.909 -3.413 1.00 63.88 105 CYS A O 1
ATOM 831 N N . ARG A 1 106 ? 21.287 10.670 -3.135 1.00 56.59 106 ARG A N 1
ATOM 832 C CA . ARG A 1 106 ? 21.351 10.386 -1.687 1.00 56.59 106 ARG A CA 1
ATOM 833 C C . ARG A 1 106 ? 20.429 11.260 -0.828 1.00 56.59 106 ARG A C 1
ATOM 835 O O . ARG A 1 106 ? 19.720 10.757 0.034 1.00 56.59 106 ARG A O 1
ATOM 842 N N . ASN A 1 107 ? 20.382 12.566 -1.099 1.00 58.44 107 ASN A N 1
ATOM 843 C CA . ASN A 1 107 ? 19.624 13.531 -0.288 1.00 58.44 107 ASN A CA 1
ATOM 844 C C . ASN A 1 107 ? 18.097 13.419 -0.455 1.00 58.44 107 ASN A C 1
ATOM 846 O O . ASN A 1 107 ? 17.350 14.127 0.216 1.00 58.44 107 ASN A O 1
ATOM 850 N N . ARG A 1 108 ? 17.614 12.554 -1.359 1.00 54.88 108 ARG A N 1
ATOM 851 C CA . ARG A 1 108 ? 16.180 12.295 -1.562 1.00 54.88 108 ARG A CA 1
ATOM 852 C C . ARG A 1 108 ? 15.711 10.997 -0.910 1.00 54.88 108 ARG A C 1
ATOM 854 O O . ARG A 1 108 ? 14.506 10.759 -0.833 1.00 54.88 108 ARG A O 1
ATOM 861 N N . THR A 1 109 ? 16.626 10.181 -0.398 1.00 55.09 109 THR A N 1
ATOM 862 C CA . THR A 1 109 ? 16.319 8.906 0.247 1.00 55.09 109 THR A CA 1
ATOM 863 C C . THR A 1 109 ? 16.584 9.013 1.744 1.00 55.09 109 THR A C 1
ATOM 865 O O . THR A 1 109 ? 17.690 8.773 2.207 1.00 55.09 109 THR A O 1
ATOM 868 N N . ASN A 1 110 ? 15.556 9.371 2.520 1.00 56.56 110 ASN A N 1
ATOM 869 C CA . ASN A 1 110 ? 15.493 9.041 3.946 1.00 56.56 110 ASN A CA 1
ATOM 870 C C . ASN A 1 110 ? 15.490 7.512 4.080 1.00 56.56 110 ASN A C 1
ATOM 872 O O . ASN A 1 110 ? 14.419 6.905 4.117 1.00 56.56 110 ASN A O 1
ATOM 876 N N . LEU A 1 111 ? 16.683 6.918 4.083 1.00 62.16 111 LEU A N 1
ATOM 877 C CA . LEU A 1 111 ? 16.902 5.506 4.368 1.00 62.16 111 LEU A CA 1
ATOM 878 C C . LEU A 1 111 ? 16.609 5.295 5.849 1.00 62.16 111 LEU A C 1
ATOM 880 O O . LEU A 1 111 ? 17.187 5.960 6.710 1.00 62.16 111 LEU A O 1
ATOM 884 N N . THR A 1 112 ? 15.632 4.450 6.154 1.00 56.47 112 THR A N 1
ATOM 885 C CA . THR A 1 112 ? 15.153 4.305 7.527 1.00 56.47 112 THR A CA 1
ATOM 886 C C . THR A 1 112 ? 15.965 3.255 8.260 1.00 56.47 112 THR A C 1
ATOM 888 O O . THR A 1 112 ? 16.119 2.149 7.768 1.00 56.47 112 THR A O 1
ATOM 891 N N . THR A 1 113 ? 16.437 3.570 9.466 1.00 50.34 113 THR A N 1
ATOM 892 C CA . THR A 1 113 ? 17.245 2.677 10.320 1.00 50.34 113 THR A CA 1
ATOM 893 C C . THR A 1 113 ? 16.481 1.478 10.899 1.00 50.34 113 THR A C 1
ATOM 895 O O . THR A 1 113 ? 17.037 0.734 11.697 1.00 50.34 113 THR A O 1
ATOM 898 N N . LYS A 1 114 ? 15.203 1.289 10.542 1.00 54.75 114 LYS A N 1
ATOM 899 C CA . LYS A 1 114 ? 14.354 0.189 11.020 1.00 54.75 114 LYS A CA 1
ATOM 900 C C . LYS A 1 114 ? 13.692 -0.525 9.847 1.00 54.75 114 LYS A C 1
ATOM 902 O O . LYS A 1 114 ? 13.267 0.136 8.902 1.00 54.75 114 LYS A O 1
ATOM 907 N N . GLU A 1 115 ? 13.544 -1.842 9.982 1.00 53.94 115 GLU A N 1
ATOM 908 C CA . GLU A 1 115 ? 13.045 -2.773 8.956 1.00 53.94 115 GLU A CA 1
ATOM 909 C C . GLU A 1 115 ? 11.662 -2.433 8.382 1.00 53.94 115 GLU A C 1
ATOM 911 O O . GLU A 1 115 ? 11.366 -2.807 7.252 1.00 53.94 115 GLU A O 1
ATOM 916 N N . SER A 1 116 ? 10.819 -1.669 9.089 1.00 61.16 116 SER A N 1
ATOM 917 C CA . SER A 1 116 ? 9.637 -1.070 8.463 1.00 61.16 116 SER A CA 1
ATOM 918 C C . SER A 1 116 ? 9.341 0.334 8.981 1.00 61.16 116 SER A C 1
ATOM 920 O O . SER A 1 116 ? 8.924 0.555 10.122 1.00 61.16 116 SER A O 1
ATOM 922 N N . SER A 1 117 ? 9.511 1.323 8.108 1.00 77.56 117 SER A N 1
ATOM 923 C CA . SER A 1 117 ? 9.012 2.668 8.373 1.00 77.56 117 SER A CA 1
ATOM 924 C C . SER A 1 117 ? 7.498 2.736 8.171 1.00 77.56 117 SER A C 1
ATOM 926 O O . SER A 1 117 ? 6.924 1.961 7.407 1.00 77.56 117 SER A O 1
ATOM 928 N N . ILE A 1 118 ? 6.825 3.648 8.881 1.00 87.62 118 ILE A N 1
ATOM 929 C CA . ILE A 1 118 ? 5.389 3.888 8.675 1.00 87.62 118 ILE A CA 1
ATOM 930 C C . ILE A 1 118 ? 5.184 4.442 7.262 1.00 87.62 118 ILE A C 1
ATOM 932 O O . ILE A 1 118 ? 5.859 5.408 6.873 1.00 87.62 118 ILE A O 1
ATOM 936 N N . SER A 1 119 ? 4.223 3.873 6.532 1.00 89.69 119 SER A N 1
ATOM 937 C CA . SER A 1 119 ? 3.877 4.207 5.148 1.00 89.69 119 SER A CA 1
ATOM 938 C C . SER A 1 119 ? 3.699 5.713 4.923 1.00 89.69 119 SER A C 1
ATOM 940 O O . SER A 1 119 ? 3.410 6.511 5.825 1.00 89.69 119 SER A O 1
ATOM 942 N N . LYS A 1 120 ? 3.919 6.156 3.691 1.00 89.00 120 LYS A N 1
ATOM 943 C CA . LYS A 1 120 ? 3.643 7.514 3.210 1.00 89.00 120 LYS A CA 1
ATOM 944 C C . LYS A 1 120 ? 2.364 7.526 2.393 1.00 89.00 120 LYS A C 1
ATOM 946 O O . LYS A 1 120 ? 1.887 6.499 1.945 1.00 89.00 120 LYS A O 1
ATOM 951 N N . VAL A 1 121 ? 1.838 8.727 2.169 1.00 89.00 121 VAL A N 1
ATOM 952 C CA . VAL A 1 121 ? 0.636 8.967 1.357 1.00 89.00 121 VAL A CA 1
ATOM 953 C C . VAL A 1 121 ? 0.656 8.213 0.011 1.00 89.00 121 VAL A C 1
ATOM 955 O O . VAL A 1 121 ? -0.373 7.610 -0.295 1.00 89.00 121 VAL A O 1
ATOM 958 N N . PRO A 1 122 ? 1.759 8.202 -0.772 1.00 86.75 122 PRO A N 1
ATOM 959 C CA . PRO A 1 122 ? 1.804 7.485 -2.048 1.00 86.75 122 PRO A CA 1
ATOM 960 C C . PRO A 1 122 ? 1.709 5.965 -1.898 1.00 86.75 122 PRO A C 1
ATOM 962 O O . PRO A 1 122 ? 1.055 5.336 -2.721 1.00 86.75 122 PRO A O 1
ATOM 965 N N . ASP A 1 123 ? 2.284 5.404 -0.832 1.00 87.56 123 ASP A N 1
ATOM 966 C CA . ASP A 1 123 ? 2.344 3.958 -0.576 1.00 87.56 123 ASP A CA 1
ATOM 967 C C . ASP A 1 123 ? 0.954 3.347 -0.361 1.00 87.56 123 ASP A C 1
ATOM 969 O O . ASP A 1 123 ? 0.757 2.156 -0.564 1.00 87.56 123 ASP A O 1
ATOM 973 N N . PHE A 1 124 ? -0.030 4.158 0.045 1.00 89.88 124 PHE A N 1
ATOM 974 C CA . PHE A 1 124 ? -1.399 3.675 0.185 1.00 89.88 124 PHE A CA 1
ATOM 975 C C . PHE A 1 124 ? -2.009 3.350 -1.172 1.00 89.88 124 PHE A C 1
ATOM 977 O O . PHE A 1 124 ? -2.662 2.330 -1.268 1.00 89.88 124 PHE A O 1
ATOM 984 N N . THR A 1 125 ? -1.795 4.157 -2.219 1.00 84.69 125 THR A N 1
ATOM 985 C CA . THR A 1 125 ? -2.545 4.093 -3.494 1.00 84.69 125 THR A CA 1
ATOM 986 C C . THR A 1 125 ? -4.068 3.982 -3.278 1.00 84.69 125 THR A C 1
ATOM 988 O O . THR A 1 125 ? -4.716 5.025 -3.207 1.00 84.69 125 THR A O 1
ATOM 991 N N . GLY A 1 126 ? -4.618 2.776 -3.090 1.00 85.62 126 GLY A N 1
ATOM 992 C CA . GLY A 1 126 ? -5.983 2.501 -2.615 1.00 85.62 126 GLY A CA 1
ATOM 993 C C . GLY A 1 126 ? -6.110 1.680 -1.316 1.00 85.62 126 GLY A C 1
ATOM 994 O O . GLY A 1 126 ? -7.218 1.559 -0.814 1.00 85.62 126 GLY A O 1
ATOM 995 N N . GLY A 1 127 ? -5.019 1.161 -0.747 1.00 92.69 127 GLY A N 1
ATOM 996 C CA . GLY A 1 127 ? -4.994 0.287 0.432 1.00 92.69 127 GLY A CA 1
ATOM 997 C C . GLY A 1 127 ? -5.409 -1.150 0.126 1.00 92.69 127 GLY A C 1
ATOM 998 O O . GLY A 1 127 ? -5.645 -1.502 -1.025 1.00 92.69 127 GLY A O 1
ATOM 999 N N . HIS A 1 128 ? -5.496 -1.967 1.173 1.00 95.31 128 HIS A N 1
ATOM 1000 C CA . HIS A 1 128 ? -6.117 -3.295 1.129 1.00 95.31 128 HIS A CA 1
ATOM 1001 C C . HIS A 1 128 ? -7.556 -3.234 1.636 1.00 95.31 128 HIS A C 1
ATOM 1003 O O . HIS A 1 128 ? -8.439 -3.852 1.054 1.00 95.31 128 HIS A O 1
ATOM 1009 N N . PHE A 1 129 ? -7.800 -2.441 2.682 1.00 96.94 129 PHE A N 1
ATOM 1010 C CA . PHE A 1 129 ? -9.124 -2.294 3.271 1.00 96.94 129 PHE A CA 1
ATOM 1011 C C . PHE A 1 129 ? -9.519 -0.828 3.434 1.00 96.94 129 PHE A C 1
ATOM 1013 O O . PHE A 1 129 ? -8.668 0.065 3.470 1.00 96.94 129 PHE A O 1
ATOM 1020 N N . TYR A 1 130 ? -10.815 -0.591 3.595 1.00 97.19 130 TYR A N 1
ATOM 1021 C CA . TYR A 1 130 ? -11.380 0.666 4.069 1.00 97.19 130 TYR A CA 1
ATOM 1022 C C . TYR A 1 130 ? -12.433 0.410 5.151 1.00 97.19 130 TYR A C 1
ATOM 1024 O O . TYR A 1 130 ? -12.853 -0.725 5.334 1.00 97.19 130 TYR A O 1
ATOM 1032 N N . ASP A 1 131 ? -12.874 1.431 5.879 1.00 96.62 131 ASP A N 1
ATOM 1033 C CA . ASP A 1 131 ? -13.978 1.300 6.841 1.00 96.62 131 ASP A CA 1
ATOM 1034 C C . ASP A 1 131 ? -15.129 2.274 6.559 1.00 96.62 131 ASP A C 1
ATOM 1036 O O . ASP A 1 131 ? -15.078 3.078 5.628 1.00 96.62 131 ASP A O 1
ATOM 1040 N N . ASN A 1 132 ? -16.172 2.230 7.394 1.00 95.00 132 ASN A N 1
ATOM 1041 C CA . ASN A 1 132 ? -17.337 3.121 7.295 1.00 95.00 132 ASN A CA 1
ATOM 1042 C C . ASN A 1 132 ? -16.983 4.617 7.427 1.00 95.00 132 ASN A C 1
ATOM 1044 O O . ASN A 1 132 ? -17.771 5.472 7.032 1.00 95.00 132 ASN A O 1
ATOM 1048 N N . ALA A 1 133 ? -15.818 4.945 7.991 1.00 94.56 133 ALA A N 1
ATOM 1049 C CA . ALA A 1 133 ? -15.304 6.307 8.104 1.00 94.56 133 ALA A CA 1
ATOM 1050 C C . ALA A 1 133 ? -14.378 6.677 6.926 1.00 94.56 133 ALA A C 1
ATOM 1052 O O . ALA A 1 133 ? -13.691 7.700 6.975 1.00 94.56 133 ALA A O 1
ATOM 1053 N N . GLU A 1 134 ? -14.338 5.847 5.879 1.00 94.69 134 GLU A N 1
ATOM 1054 C CA . GLU A 1 134 ? -13.501 5.996 4.685 1.00 94.69 134 GLU A CA 1
ATOM 1055 C C . GLU A 1 134 ? -11.997 6.111 4.995 1.00 94.69 134 GLU A C 1
ATOM 1057 O O . GLU A 1 134 ? -11.223 6.718 4.243 1.00 94.69 134 GLU A O 1
ATOM 1062 N N . ARG A 1 135 ? -11.558 5.541 6.123 1.00 96.44 135 ARG A N 1
ATOM 1063 C CA . ARG A 1 135 ? -10.135 5.417 6.451 1.00 96.44 135 ARG A CA 1
ATOM 1064 C C . ARG A 1 135 ? -9.566 4.274 5.625 1.00 96.44 135 ARG A C 1
ATOM 1066 O O . ARG A 1 135 ? -10.207 3.240 5.486 1.00 96.44 135 ARG A O 1
ATOM 1073 N N . ILE A 1 136 ? -8.372 4.459 5.071 1.00 97.12 136 ILE A N 1
ATOM 1074 C CA . ILE A 1 136 ? -7.727 3.466 4.203 1.00 97.12 136 ILE A CA 1
ATOM 1075 C C . ILE A 1 136 ? -6.682 2.714 5.017 1.00 97.12 136 ILE A C 1
ATOM 1077 O O . ILE A 1 136 ? -5.829 3.342 5.645 1.00 97.12 136 ILE A O 1
ATOM 1081 N N . TYR A 1 137 ? -6.708 1.389 4.957 1.00 97.19 137 TYR A N 1
ATOM 1082 C CA . TYR A 1 137 ? -5.817 0.500 5.691 1.00 97.19 137 TYR A CA 1
ATOM 1083 C C . TYR A 1 137 ? -4.946 -0.291 4.723 1.00 97.19 137 TYR A C 1
ATOM 1085 O O . TYR A 1 137 ? -5.426 -0.868 3.747 1.00 97.19 137 TYR A O 1
ATOM 1093 N N . ARG A 1 138 ? -3.650 -0.339 5.013 1.00 95.06 138 ARG A N 1
ATOM 1094 C CA . ARG A 1 138 ? -2.654 -1.136 4.303 1.00 95.06 138 ARG A CA 1
ATOM 1095 C C . ARG A 1 138 ? -2.039 -2.118 5.286 1.00 95.06 138 ARG A C 1
ATOM 1097 O O . ARG A 1 138 ? -1.429 -1.703 6.266 1.00 95.06 138 ARG A O 1
ATOM 1104 N N . VAL A 1 139 ? -2.190 -3.406 5.014 1.00 93.19 139 VAL A N 1
ATOM 1105 C CA . VAL A 1 139 ? -1.515 -4.470 5.770 1.00 93.19 139 VAL A CA 1
ATOM 1106 C C . VAL A 1 139 ? -0.010 -4.392 5.513 1.00 93.19 139 VAL A C 1
ATOM 1108 O O . VAL A 1 139 ? 0.422 -4.290 4.366 1.00 93.19 139 VAL A O 1
ATOM 1111 N N . ILE A 1 140 ? 0.765 -4.369 6.595 1.00 88.81 140 ILE A N 1
ATOM 1112 C CA . ILE A 1 140 ? 2.228 -4.243 6.597 1.00 88.81 140 ILE A CA 1
ATOM 1113 C C . ILE A 1 140 ? 2.884 -5.568 6.960 1.00 88.81 140 ILE A C 1
ATOM 1115 O O . ILE A 1 140 ? 3.922 -5.893 6.389 1.00 88.81 140 ILE A O 1
ATOM 1119 N N . ASN A 1 141 ? 2.306 -6.293 7.925 1.00 74.50 141 ASN A N 1
ATOM 1120 C CA . ASN A 1 141 ? 2.871 -7.554 8.380 1.00 74.50 141 ASN A CA 1
ATOM 1121 C C . ASN A 1 141 ? 2.433 -8.682 7.462 1.00 74.50 141 ASN A C 1
ATOM 1123 O O . ASN A 1 141 ? 1.237 -8.905 7.285 1.00 74.50 141 ASN A O 1
ATOM 1127 N N . HIS A 1 142 ? 3.411 -9.408 6.94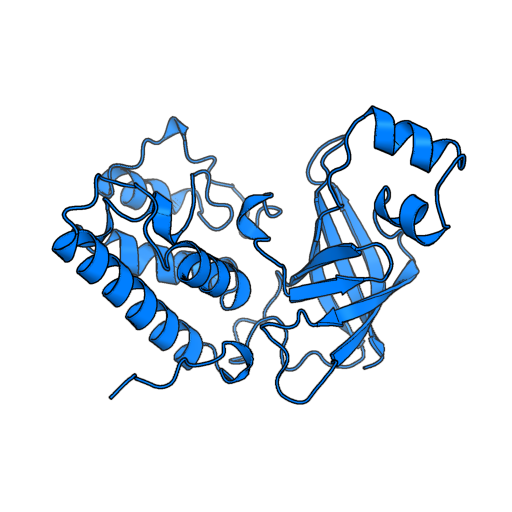9 1.00 61.03 142 HIS A N 1
ATOM 1128 C CA . HIS A 1 142 ? 3.197 -10.710 6.356 1.00 61.03 142 HIS A CA 1
ATOM 1129 C C . HIS A 1 142 ? 4.271 -11.627 6.921 1.00 61.03 142 HIS A C 1
ATOM 1131 O O . HIS A 1 142 ? 5.441 -11.244 6.991 1.00 61.03 142 HIS A O 1
ATOM 1137 N N . ASP A 1 143 ? 3.849 -12.783 7.420 1.00 67.94 143 ASP A N 1
ATOM 1138 C CA . ASP A 1 143 ? 4.772 -13.832 7.817 1.00 67.94 143 ASP A CA 1
ATOM 1139 C C . ASP A 1 143 ? 5.568 -14.244 6.573 1.00 67.94 143 ASP A C 1
ATOM 1141 O O . ASP A 1 143 ? 4.993 -14.634 5.560 1.00 67.94 143 ASP A O 1
ATOM 1145 N N . TYR A 1 144 ? 6.897 -14.146 6.625 1.00 66.44 144 TYR A N 1
ATOM 1146 C CA . TYR A 1 144 ? 7.752 -14.492 5.487 1.00 66.44 144 TYR A CA 1
ATOM 1147 C C . TYR A 1 144 ? 7.554 -15.937 5.012 1.00 66.44 144 TYR A C 1
ATOM 1149 O O . TYR A 1 144 ? 7.836 -16.227 3.844 1.00 66.44 144 TYR A O 1
ATOM 1157 N N . THR A 1 145 ? 7.079 -16.815 5.900 1.00 78.25 145 THR A N 1
ATOM 1158 C CA . THR A 1 145 ? 6.794 -18.223 5.608 1.00 78.25 145 THR A CA 1
ATOM 1159 C C . THR A 1 145 ? 5.462 -18.433 4.895 1.00 78.25 145 THR A C 1
ATOM 1161 O O . THR A 1 145 ? 5.313 -19.423 4.178 1.00 78.25 145 THR A O 1
ATOM 1164 N N . ASP A 1 146 ? 4.521 -17.496 5.021 1.00 83.31 146 ASP A N 1
ATOM 1165 C CA . ASP A 1 146 ? 3.281 -17.542 4.263 1.00 83.31 146 ASP A CA 1
ATOM 1166 C C . ASP A 1 146 ? 3.568 -17.132 2.809 1.00 83.31 146 ASP A C 1
ATOM 1168 O O . ASP A 1 146 ? 4.352 -16.224 2.520 1.00 83.31 146 ASP A O 1
ATOM 1172 N N . SER A 1 147 ? 2.958 -17.850 1.872 1.00 86.44 147 SER A N 1
ATOM 1173 C CA . SER A 1 147 ? 3.064 -17.585 0.435 1.00 86.44 147 SER A CA 1
ATOM 1174 C C . SER A 1 147 ? 1.887 -16.773 -0.101 1.00 86.44 147 SER A C 1
ATOM 1176 O O . SER A 1 147 ? 1.921 -16.375 -1.266 1.00 86.44 147 SER A O 1
ATOM 1178 N N . SER A 1 148 ? 0.870 -16.527 0.727 1.00 89.44 148 SER A N 1
ATOM 1179 C CA . SER A 1 148 ? -0.321 -15.750 0.393 1.00 89.44 148 SER A CA 1
ATOM 1180 C C . SER A 1 148 ? -0.017 -14.266 0.174 1.00 89.44 148 SER A C 1
ATOM 1182 O O . SER A 1 148 ? 1.076 -13.777 0.467 1.00 89.44 148 SER A O 1
ATOM 1184 N N . LEU A 1 149 ? -0.993 -13.529 -0.353 1.00 90.31 149 LEU A N 1
ATOM 1185 C CA . LEU A 1 149 ? -0.898 -12.076 -0.477 1.00 90.31 149 LEU A CA 1
ATOM 1186 C C . LEU A 1 149 ? -1.283 -11.372 0.838 1.00 90.31 149 LEU A C 1
ATOM 1188 O O . LEU A 1 149 ? -2.039 -11.932 1.629 1.00 90.31 149 LEU A O 1
ATOM 1192 N N . PRO A 1 150 ? -0.858 -10.112 1.072 1.00 89.62 150 PRO A N 1
ATOM 1193 C CA . PRO A 1 150 ? -0.996 -9.448 2.377 1.00 89.62 150 PRO A CA 1
ATOM 1194 C C . PRO A 1 150 ? -2.419 -9.317 2.946 1.00 89.62 150 PRO A C 1
ATOM 1196 O O . PRO A 1 150 ? -2.575 -9.007 4.124 1.00 89.62 150 PRO A O 1
ATOM 1199 N N . TRP A 1 151 ? -3.461 -9.461 2.126 1.00 90.25 151 TRP A N 1
ATOM 1200 C CA . TRP A 1 151 ? -4.864 -9.392 2.557 1.00 90.25 151 TRP A CA 1
ATOM 1201 C C . TRP A 1 151 ? -5.579 -10.752 2.543 1.00 90.25 151 TRP A C 1
ATOM 1203 O O . TRP A 1 151 ? -6.764 -10.817 2.872 1.00 90.25 151 TRP A O 1
ATOM 1213 N N . GLN A 1 152 ? -4.888 -11.812 2.121 1.00 90.31 152 GLN A N 1
ATOM 1214 C CA . GLN A 1 152 ? -5.405 -13.175 2.031 1.00 90.31 152 GLN A CA 1
ATOM 1215 C C . GLN A 1 152 ? -5.033 -13.973 3.281 1.00 90.31 152 GLN A C 1
ATOM 1217 O O . GLN A 1 152 ? -4.159 -13.574 4.045 1.00 90.31 152 GLN A O 1
ATOM 1222 N N . ASN A 1 153 ? -5.737 -15.089 3.500 1.00 87.75 153 ASN A N 1
ATOM 1223 C CA . ASN A 1 153 ? -5.505 -16.014 4.616 1.00 87.75 153 ASN A CA 1
ATOM 1224 C C . ASN A 1 153 ? -5.474 -15.350 6.005 1.00 87.75 153 ASN A C 1
ATOM 1226 O O . ASN A 1 153 ? -4.842 -15.855 6.930 1.00 87.75 153 ASN A O 1
ATOM 1230 N N . ILE A 1 154 ? -6.188 -14.231 6.166 1.00 90.44 154 ILE A N 1
ATOM 1231 C CA . ILE A 1 154 ? -6.330 -13.557 7.454 1.00 90.44 154 ILE A CA 1
ATOM 1232 C C . ILE A 1 154 ? -7.238 -14.405 8.346 1.00 90.44 154 ILE A C 1
ATOM 1234 O O . ILE A 1 154 ? -8.427 -14.497 8.069 1.00 90.44 154 ILE A O 1
ATOM 1238 N N . GLY A 1 155 ? -6.676 -15.007 9.395 1.00 90.12 155 GLY A N 1
ATOM 1239 C CA . GLY A 1 155 ? -7.330 -15.885 10.367 1.00 90.12 155 GLY A CA 1
ATOM 1240 C C . GLY A 1 155 ? -8.041 -15.154 11.513 1.00 90.12 155 GLY A C 1
ATOM 1241 O O . GLY A 1 155 ? -7.728 -14.008 11.838 1.00 90.12 155 GLY A O 1
ATOM 1242 N N . LEU A 1 156 ? -8.980 -15.836 12.184 1.00 93.62 156 LEU A N 1
ATOM 1243 C CA . LEU A 1 156 ? -9.546 -15.359 13.454 1.00 93.62 156 LEU A CA 1
ATOM 1244 C C . LEU A 1 156 ? -8.449 -15.289 14.523 1.00 93.62 156 LEU A C 1
ATOM 1246 O O . LEU A 1 156 ? -7.577 -16.151 14.574 1.00 93.62 156 LEU A O 1
ATOM 1250 N N . GLN A 1 157 ? -8.511 -14.278 15.389 1.00 93.69 157 GLN A N 1
ATOM 1251 C CA . GLN A 1 157 ? -7.520 -13.988 16.436 1.00 93.69 157 GLN A CA 1
ATOM 1252 C C . GLN A 1 157 ? -6.099 -13.708 15.917 1.00 93.69 157 GLN A C 1
ATOM 1254 O O . GLN A 1 157 ? -5.172 -13.556 16.712 1.00 93.69 157 GLN A O 1
ATOM 1259 N N . GLN A 1 158 ? -5.907 -13.585 14.601 1.00 92.75 158 GLN A N 1
ATOM 1260 C CA . GLN A 1 158 ? -4.618 -13.208 14.041 1.00 92.75 158 GLN A CA 1
ATOM 1261 C C . GLN A 1 158 ? -4.322 -11.737 14.338 1.00 92.75 158 GLN A C 1
ATOM 1263 O O . GLN A 1 158 ? -5.181 -10.865 14.175 1.00 92.75 158 GLN A O 1
ATOM 1268 N N . GLN A 1 159 ? -3.080 -11.461 14.732 1.00 93.12 159 GLN A N 1
ATOM 1269 C CA . GLN A 1 159 ? -2.575 -10.103 14.873 1.00 93.12 159 GLN A CA 1
ATOM 1270 C C . GLN A 1 159 ? -2.027 -9.584 13.545 1.00 93.12 159 GLN A C 1
ATOM 1272 O O . GLN A 1 159 ? -1.197 -10.223 12.899 1.00 93.12 159 GLN A O 1
ATOM 1277 N N . LEU A 1 160 ? -2.457 -8.386 13.160 1.00 92.94 160 LEU A N 1
ATOM 1278 C CA . LEU A 1 160 ? -2.025 -7.696 11.954 1.00 92.94 160 LEU A CA 1
ATOM 1279 C C . LEU A 1 160 ? -1.387 -6.360 12.326 1.00 92.94 160 LEU A C 1
ATOM 1281 O O . LEU A 1 160 ? -1.900 -5.610 13.158 1.00 92.94 160 LEU A O 1
ATOM 1285 N N . ILE A 1 161 ? -0.295 -6.021 11.643 1.00 93.62 161 ILE A N 1
ATOM 1286 C CA . ILE A 1 161 ? 0.215 -4.649 11.631 1.00 93.62 161 ILE A CA 1
ATOM 1287 C C . ILE A 1 161 ? -0.357 -3.981 10.395 1.00 93.62 161 ILE A C 1
ATOM 1289 O O . ILE A 1 161 ? -0.093 -4.418 9.272 1.00 93.62 161 ILE A O 1
ATOM 1293 N N . VAL A 1 162 ? -1.117 -2.912 10.599 1.00 95.25 162 VAL A N 1
ATOM 1294 C CA . VAL A 1 162 ? -1.720 -2.134 9.519 1.00 95.25 162 VAL A CA 1
ATOM 1295 C C . VAL A 1 162 ? -1.285 -0.682 9.625 1.00 95.25 162 VAL A C 1
ATOM 1297 O O . VAL A 1 162 ? -1.291 -0.088 10.700 1.00 95.25 162 VAL A O 1
ATOM 1300 N N . ASP A 1 163 ? -0.922 -0.079 8.503 1.00 96.12 163 ASP A N 1
ATOM 1301 C CA . ASP A 1 163 ? -0.847 1.370 8.412 1.00 96.12 163 ASP A CA 1
ATOM 1302 C C . ASP A 1 163 ? -2.227 1.887 7.999 1.00 96.12 163 ASP A C 1
ATOM 1304 O O . ASP A 1 163 ? -2.827 1.399 7.045 1.00 96.12 163 ASP A O 1
ATOM 1308 N N . VAL A 1 164 ? -2.736 2.883 8.717 1.00 97.31 164 VAL A N 1
ATOM 1309 C CA . VAL A 1 164 ? -4.015 3.545 8.448 1.00 97.31 164 VAL A CA 1
ATOM 1310 C C . VAL A 1 164 ? -3.772 4.977 7.995 1.00 97.31 164 VAL A C 1
ATOM 1312 O O . VAL A 1 164 ? -2.917 5.688 8.533 1.00 97.31 164 VAL A O 1
ATOM 1315 N N . ARG A 1 165 ? -4.550 5.424 7.013 1.00 96.94 165 ARG A N 1
ATOM 1316 C CA . ARG A 1 165 ? -4.553 6.791 6.503 1.00 96.94 165 ARG A CA 1
ATOM 1317 C C . ARG A 1 165 ? -5.944 7.398 6.612 1.00 96.94 165 ARG A C 1
ATOM 1319 O O . ARG A 1 165 ? -6.916 6.847 6.104 1.00 96.94 165 ARG A O 1
ATOM 1326 N N . LEU A 1 166 ? -6.002 8.591 7.195 1.00 95.75 166 LEU A N 1
ATOM 1327 C CA . LEU A 1 166 ? -7.213 9.404 7.245 1.00 95.75 166 LEU A CA 1
ATOM 1328 C C . LEU A 1 166 ? -7.474 10.094 5.903 1.00 95.75 166 LEU A C 1
ATOM 1330 O O . LEU A 1 166 ? -6.542 10.494 5.185 1.00 95.75 166 LEU A O 1
ATOM 1334 N N . LYS A 1 167 ? -8.756 10.304 5.598 1.00 92.00 167 LYS A N 1
ATOM 1335 C CA . LYS A 1 167 ? -9.179 11.094 4.443 1.00 92.00 167 LYS A CA 1
ATOM 1336 C C . LYS A 1 167 ? -8.714 12.544 4.597 1.00 92.00 167 LYS A C 1
ATOM 1338 O O . LYS A 1 167 ? -8.740 13.143 5.675 1.00 92.00 167 LYS A O 1
ATOM 1343 N N . ARG A 1 168 ? -8.226 13.124 3.499 1.00 90.44 168 ARG A N 1
ATOM 1344 C CA . ARG A 1 168 ? -7.739 14.506 3.494 1.00 90.44 168 ARG A CA 1
ATOM 1345 C C . ARG A 1 168 ? -8.894 15.441 3.166 1.00 90.44 168 ARG A C 1
ATOM 1347 O O . ARG A 1 168 ? -9.416 15.415 2.061 1.00 90.44 168 ARG A O 1
ATOM 1354 N N . TYR A 1 169 ? -9.213 16.307 4.114 1.00 88.50 169 TYR A N 1
ATOM 1355 C CA . TYR A 1 169 ? -10.200 17.367 3.951 1.00 88.50 169 TYR A CA 1
ATOM 1356 C C . TYR A 1 169 ? -9.531 18.740 3.889 1.00 88.50 169 TYR A C 1
ATOM 1358 O O . TYR A 1 169 ? -8.457 18.941 4.474 1.00 88.50 169 TYR A O 1
ATOM 1366 N N . SER A 1 170 ? -10.186 19.687 3.211 1.00 89.56 170 SER A N 1
ATOM 1367 C CA . SER A 1 170 ? -9.835 21.107 3.303 1.00 89.56 170 SER A CA 1
ATOM 1368 C C . SER A 1 170 ? -10.011 21.600 4.746 1.00 89.56 170 SER A C 1
ATOM 1370 O O . SER A 1 170 ? -10.799 21.030 5.501 1.00 89.56 170 SER A O 1
ATOM 1372 N N . TYR A 1 171 ? -9.303 22.659 5.150 1.00 88.88 171 TYR A N 1
ATOM 1373 C CA . TYR A 1 171 ? -9.443 23.211 6.504 1.00 88.88 171 TYR A CA 1
ATOM 1374 C C . TYR A 1 171 ? -10.891 23.622 6.811 1.00 88.88 171 TYR A C 1
ATOM 1376 O O . TYR A 1 171 ? -11.433 23.224 7.839 1.00 88.88 171 TYR A O 1
ATOM 1384 N N . LYS A 1 172 ? -11.546 24.321 5.871 1.00 90.31 172 LYS A N 1
ATOM 1385 C CA . LYS A 1 172 ? -12.960 24.714 5.972 1.00 90.31 172 LYS A CA 1
ATOM 1386 C C . LYS A 1 172 ? -13.861 23.499 6.212 1.00 90.31 172 LYS A C 1
ATOM 1388 O O . LYS A 1 172 ? -14.668 23.508 7.133 1.00 90.31 172 LYS A O 1
ATOM 1393 N N . THR A 1 173 ? -13.665 22.431 5.437 1.00 88.06 173 THR A N 1
ATOM 1394 C CA . THR A 1 173 ? -14.430 21.184 5.580 1.00 88.06 173 THR A CA 1
ATOM 1395 C C . THR A 1 173 ? -14.159 20.501 6.920 1.00 88.06 173 THR A C 1
ATOM 1397 O O . THR A 1 173 ? -15.095 20.043 7.561 1.00 88.06 173 THR A O 1
ATOM 1400 N N . LYS A 1 174 ? -12.907 20.469 7.398 1.00 87.81 174 LYS A N 1
ATOM 1401 C CA . LYS A 1 174 ? -12.583 19.901 8.719 1.00 87.81 174 LYS A CA 1
ATOM 1402 C C . LYS A 1 174 ? -13.296 20.634 9.846 1.00 87.81 174 LYS A C 1
ATOM 1404 O O . LYS A 1 174 ? -13.830 19.985 10.735 1.00 87.81 174 LYS A O 1
ATOM 1409 N N . VAL A 1 175 ? -13.299 21.967 9.806 1.00 87.31 175 VAL A N 1
ATOM 1410 C CA . VAL A 1 175 ? -13.981 22.790 10.812 1.00 87.31 175 VAL A CA 1
ATOM 1411 C C . VAL A 1 175 ? -15.489 22.546 10.772 1.00 87.31 175 VAL A C 1
ATOM 1413 O O . VAL A 1 175 ? -16.085 22.382 11.830 1.00 87.31 175 VAL A O 1
ATOM 1416 N N . ALA A 1 176 ? -16.090 22.460 9.582 1.00 86.62 176 ALA A N 1
ATOM 1417 C CA . ALA A 1 176 ? -17.513 22.149 9.431 1.00 86.62 176 ALA A CA 1
ATOM 1418 C C . ALA A 1 176 ? -17.868 20.757 9.987 1.00 86.62 176 ALA A C 1
ATOM 1420 O O . ALA A 1 176 ? -18.821 20.623 10.750 1.00 86.62 176 ALA A O 1
ATOM 1421 N N . ILE A 1 177 ? -17.052 19.739 9.685 1.00 86.44 177 ILE A N 1
ATOM 1422 C CA . ILE A 1 177 ? -17.240 18.384 10.222 1.00 86.44 177 ILE A CA 1
ATOM 1423 C C . ILE A 1 177 ? -17.115 18.384 11.750 1.00 86.44 177 ILE A C 1
ATOM 1425 O O . ILE A 1 177 ? -17.957 17.821 12.446 1.00 86.44 177 ILE A O 1
ATOM 1429 N N . TYR A 1 178 ? -16.083 19.047 12.279 1.00 84.62 178 TYR A N 1
ATOM 1430 C CA . TYR A 1 178 ? -15.825 19.113 13.716 1.00 84.62 178 TYR A CA 1
ATOM 1431 C C . TYR A 1 178 ? -16.929 19.849 14.482 1.00 84.62 178 TYR A C 1
ATOM 1433 O O . TYR A 1 178 ? -17.295 19.441 15.578 1.00 84.62 178 TYR A O 1
ATOM 1441 N N . ARG A 1 179 ? -17.482 20.922 13.904 1.00 86.31 179 ARG A N 1
ATOM 1442 C CA . ARG A 1 179 ? -18.587 21.690 14.497 1.00 86.31 179 ARG A CA 1
ATOM 1443 C C . ARG A 1 179 ? -19.946 20.998 14.367 1.00 86.31 179 ARG A C 1
ATOM 1445 O O . ARG A 1 179 ? -20.916 21.505 14.914 1.00 86.31 179 ARG A O 1
ATOM 1452 N N . GLY A 1 180 ? -20.022 19.870 13.655 1.00 79.44 180 GLY A N 1
ATOM 1453 C CA . GLY A 1 180 ? -21.259 19.110 13.480 1.00 79.44 180 GLY A CA 1
ATOM 1454 C C . GLY A 1 180 ? -22.308 19.818 12.624 1.00 79.44 180 GLY A C 1
ATOM 1455 O O . GLY A 1 180 ? -23.449 19.378 12.598 1.00 79.44 180 GLY A O 1
ATOM 1456 N N . THR A 1 181 ? -21.943 20.892 11.916 1.00 74.31 181 THR A N 1
ATOM 1457 C CA . THR A 1 181 ? -22.891 21.677 11.112 1.00 74.31 181 THR A CA 1
ATOM 1458 C C . THR A 1 181 ? -23.395 20.927 9.876 1.00 74.31 181 THR A C 1
ATOM 1460 O O . THR A 1 181 ? -24.489 21.230 9.432 1.00 74.31 181 THR A O 1
ATOM 1463 N N . ASP A 1 182 ? -22.644 19.936 9.369 1.00 62.28 182 ASP A N 1
ATOM 1464 C CA . ASP A 1 182 ? -22.987 19.157 8.158 1.00 62.28 182 ASP A CA 1
ATOM 1465 C C . ASP A 1 182 ? -22.582 17.665 8.229 1.00 62.28 182 ASP A C 1
ATOM 1467 O O . ASP A 1 182 ? -22.594 16.963 7.216 1.00 62.28 182 ASP A O 1
ATOM 1471 N N . ALA A 1 183 ? -22.155 17.160 9.394 1.00 65.44 183 ALA A N 1
ATOM 1472 C CA . ALA A 1 183 ? -21.454 15.876 9.472 1.00 65.44 183 ALA A CA 1
ATOM 1473 C C . ALA A 1 183 ? -22.212 14.778 10.213 1.00 65.44 183 ALA A C 1
ATOM 1475 O O . ALA A 1 183 ? -22.537 14.909 11.390 1.00 65.44 183 ALA A O 1
ATOM 1476 N N . SER A 1 184 ? -22.387 13.638 9.537 1.00 78.62 184 SER A N 1
ATOM 1477 C CA . SER A 1 184 ? -22.775 12.382 10.180 1.00 78.62 184 SER A CA 1
ATOM 1478 C C . SER A 1 184 ? -21.687 11.904 11.154 1.00 78.62 184 SER A C 1
ATOM 1480 O O . SER A 1 184 ? -20.510 12.256 11.018 1.00 78.62 184 SER A O 1
ATOM 1482 N N . GLY A 1 185 ? -22.044 11.037 12.110 1.00 81.00 185 GLY A N 1
ATOM 1483 C CA . GLY A 1 185 ? -21.068 10.445 13.039 1.00 81.00 185 GLY A CA 1
ATOM 1484 C C . GLY A 1 185 ? -19.895 9.754 12.323 1.00 81.00 185 GLY A C 1
ATOM 1485 O O . GLY A 1 185 ? -18.751 9.850 12.763 1.00 81.00 185 GLY A O 1
ATOM 1486 N N . ALA A 1 186 ? -20.145 9.153 11.153 1.00 80.62 186 ALA A N 1
ATOM 1487 C CA . ALA A 1 186 ? -19.105 8.558 10.311 1.00 80.62 186 ALA A CA 1
ATOM 1488 C C . ALA A 1 186 ? -18.115 9.600 9.754 1.00 80.62 186 ALA A C 1
ATOM 1490 O O . ALA A 1 186 ? -16.906 9.363 9.718 1.00 80.62 186 ALA A O 1
ATOM 1491 N N . GLN A 1 187 ? -18.597 10.787 9.372 1.00 84.31 187 GLN A N 1
ATOM 1492 C CA . GLN A 1 187 ? -17.724 11.865 8.905 1.00 84.31 187 GLN A CA 1
ATOM 1493 C C . GLN A 1 187 ? -16.856 12.424 10.033 1.00 84.31 187 GLN A C 1
ATOM 1495 O O . GLN A 1 187 ? -15.675 12.692 9.810 1.00 84.31 187 GLN A O 1
ATOM 1500 N N . GLN A 1 188 ? -17.384 12.543 11.251 1.00 87.06 188 GLN A N 1
ATOM 1501 C CA . GLN A 1 188 ? -16.570 12.922 12.410 1.00 87.06 188 GLN A CA 1
ATOM 1502 C C . GLN A 1 188 ? -15.499 11.864 12.708 1.00 87.06 188 GLN A C 1
ATOM 1504 O O . GLN A 1 188 ? -14.327 12.209 12.877 1.00 87.06 188 GLN A O 1
ATOM 1509 N N . ALA A 1 189 ? -15.866 10.578 12.666 1.00 89.75 189 ALA A N 1
ATOM 1510 C CA . ALA A 1 189 ? -14.926 9.469 12.830 1.00 89.75 189 ALA A CA 1
ATOM 1511 C C . ALA A 1 189 ? -13.809 9.468 11.768 1.00 89.75 189 ALA A C 1
ATOM 1513 O O . ALA A 1 189 ? -12.676 9.097 12.071 1.00 89.75 189 ALA A O 1
ATOM 1514 N N . SER A 1 190 ? -14.072 9.966 10.552 1.00 91.81 190 SER A N 1
ATOM 1515 C CA . SER A 1 190 ? -13.063 10.064 9.480 1.00 91.81 190 SER A CA 1
ATOM 1516 C C . SER A 1 190 ? -11.904 11.025 9.793 1.00 91.81 190 SER A C 1
ATOM 1518 O O . SER A 1 190 ? -10.846 10.961 9.158 1.00 91.81 190 SER A O 1
ATOM 1520 N N . LEU A 1 191 ? -12.077 11.912 10.782 1.00 91.75 191 LEU A N 1
ATOM 1521 C CA . LEU A 1 191 ? -11.042 12.837 11.250 1.00 91.75 191 LEU A CA 1
ATOM 1522 C C . LEU A 1 191 ? -10.133 12.236 12.330 1.00 91.75 191 LEU A C 1
ATOM 1524 O O . LEU A 1 191 ? -9.134 12.865 12.688 1.00 91.75 191 LEU A O 1
ATOM 1528 N N . MET A 1 192 ? -10.462 11.053 12.855 1.00 94.06 192 MET A N 1
ATOM 1529 C CA . MET A 1 192 ? -9.774 10.446 13.990 1.00 94.06 192 MET A CA 1
ATOM 1530 C C . MET A 1 192 ? -9.274 9.041 13.658 1.00 94.06 192 MET A C 1
ATOM 1532 O O . MET A 1 192 ? -9.919 8.260 12.955 1.00 94.06 192 MET A O 1
ATOM 1536 N N . PHE A 1 193 ? -8.108 8.695 14.201 1.00 96.81 193 PHE A N 1
ATOM 1537 C CA . PHE A 1 193 ? -7.667 7.305 14.185 1.00 96.81 193 PHE A CA 1
ATOM 1538 C C . PHE A 1 193 ? -8.529 6.466 15.132 1.00 96.81 193 PHE A C 1
ATOM 1540 O O . PHE A 1 193 ? -8.955 6.993 16.166 1.00 96.81 193 PHE A O 1
ATOM 1547 N N . PRO A 1 194 ? -8.738 5.178 14.811 1.00 96.69 194 PRO A N 1
ATOM 1548 C CA . PRO A 1 194 ? -9.297 4.227 15.758 1.00 96.69 194 PRO A CA 1
ATOM 1549 C C . PRO A 1 194 ? -8.529 4.247 17.085 1.00 96.69 194 PRO A C 1
ATOM 1551 O O . PRO A 1 194 ? -7.293 4.307 17.090 1.00 96.69 194 PRO A O 1
ATOM 1554 N N . ARG A 1 195 ? -9.245 4.211 18.209 1.00 95.81 195 ARG A N 1
ATOM 1555 C CA . ARG A 1 195 ? -8.638 4.185 19.549 1.00 95.81 195 ARG A CA 1
ATOM 1556 C C . ARG A 1 195 ? -8.332 2.748 19.979 1.00 95.81 195 ARG A C 1
ATOM 1558 O O . ARG A 1 195 ? -9.017 1.832 19.533 1.00 95.81 195 ARG A O 1
ATOM 1565 N N . PRO A 1 196 ? -7.357 2.526 20.879 1.00 96.88 196 PRO A N 1
ATOM 1566 C CA . PRO A 1 196 ? -7.181 1.221 21.506 1.00 96.88 196 PRO A CA 1
ATOM 1567 C C . PRO A 1 196 ? -8.498 0.698 22.096 1.00 96.88 196 PRO A C 1
ATOM 1569 O O . PRO A 1 196 ? -9.266 1.455 22.687 1.00 96.88 196 PRO A O 1
ATOM 1572 N N . SER A 1 197 ? -8.733 -0.600 21.942 1.00 96.75 197 SER A N 1
ATOM 1573 C CA . SER A 1 197 ? -9.965 -1.341 22.244 1.00 96.75 197 SER A CA 1
ATOM 1574 C C . SER A 1 197 ? -11.180 -1.077 21.344 1.00 96.75 197 SER A C 1
ATOM 1576 O O . SER A 1 197 ? -12.179 -1.781 21.491 1.00 96.75 197 SER A O 1
ATOM 1578 N N . GLU A 1 198 ? -11.117 -0.142 20.393 1.00 96.88 198 GLU A N 1
ATOM 1579 C CA . GLU A 1 198 ? -12.187 0.064 19.408 1.00 96.88 198 GLU A CA 1
ATOM 1580 C C . GLU A 1 198 ? -12.277 -1.132 18.448 1.00 96.88 198 GLU A C 1
ATOM 1582 O O . GLU A 1 198 ? -11.256 -1.688 18.035 1.00 96.88 198 GLU A O 1
ATOM 1587 N N . SER A 1 199 ? -13.503 -1.525 18.092 1.00 97.44 199 SER A N 1
ATOM 1588 C CA . SER A 1 199 ? -13.761 -2.519 17.046 1.00 97.44 199 SER A CA 1
ATOM 1589 C C . SER A 1 199 ? -14.115 -1.813 15.744 1.00 97.44 199 SER A C 1
ATOM 1591 O O . SER A 1 199 ? -15.017 -0.978 15.717 1.00 97.44 199 SER A O 1
ATOM 1593 N N . VAL A 1 200 ? -13.415 -2.153 14.665 1.00 97.19 200 VAL A N 1
ATOM 1594 C CA . VAL A 1 200 ? -13.575 -1.533 13.349 1.00 97.19 200 VAL A CA 1
ATOM 1595 C C . VAL A 1 200 ? -13.895 -2.609 12.322 1.00 97.19 200 VAL A C 1
ATOM 1597 O O . VAL A 1 200 ? -13.186 -3.609 12.223 1.00 97.19 200 VAL A O 1
ATOM 1600 N N . GLN A 1 201 ? -14.951 -2.390 11.543 1.00 97.62 201 GLN A N 1
ATOM 1601 C CA . GLN A 1 201 ? -15.253 -3.215 10.379 1.00 97.62 201 GLN A CA 1
ATOM 1602 C C . GLN A 1 201 ? -14.463 -2.705 9.174 1.00 97.62 201 GLN A C 1
ATOM 1604 O O . GLN A 1 201 ? -14.578 -1.539 8.791 1.00 97.62 201 GLN A O 1
ATOM 1609 N N . LEU A 1 202 ? -13.650 -3.587 8.607 1.00 97.44 202 LEU A N 1
ATOM 1610 C CA . LEU A 1 202 ? -12.799 -3.351 7.455 1.00 97.44 202 LEU A CA 1
ATOM 1611 C C . LEU A 1 202 ? -13.382 -4.080 6.250 1.00 97.44 202 LEU A C 1
ATOM 1613 O O . LEU A 1 202 ? -13.602 -5.283 6.310 1.00 97.44 202 LEU A O 1
ATOM 1617 N N . TYR A 1 203 ? -13.588 -3.371 5.152 1.00 97.06 203 TYR A N 1
ATOM 1618 C CA . TYR A 1 203 ? -14.065 -3.899 3.880 1.00 97.06 203 TYR A CA 1
ATOM 1619 C C . TYR A 1 203 ? -12.913 -3.957 2.894 1.00 97.06 203 TYR A C 1
ATOM 1621 O O . TYR A 1 203 ? -12.139 -3.001 2.782 1.00 97.06 203 TYR A O 1
ATOM 1629 N N . LEU A 1 204 ? -12.788 -5.073 2.189 1.00 96.00 204 LEU A N 1
ATOM 1630 C CA . LEU A 1 204 ? -11.780 -5.238 1.157 1.00 96.00 204 LEU A CA 1
ATOM 1631 C C . LEU A 1 204 ? -12.048 -4.257 0.016 1.00 96.00 204 LEU A C 1
ATOM 1633 O O . LEU A 1 204 ? -13.183 -3.996 -0.370 1.00 96.00 204 LEU A O 1
ATOM 1637 N N . VAL A 1 205 ? -10.990 -3.673 -0.531 1.00 94.44 205 VAL A N 1
ATOM 1638 C CA . VAL A 1 205 ? -11.134 -2.752 -1.660 1.00 94.44 205 VAL A CA 1
ATOM 1639 C C . VAL A 1 205 ? -11.542 -3.506 -2.930 1.00 94.44 205 VAL A C 1
ATOM 1641 O O . VAL A 1 205 ? -10.976 -4.540 -3.271 1.00 94.44 205 VAL A O 1
ATOM 1644 N N . LYS A 1 206 ? -12.454 -2.916 -3.709 1.00 90.94 206 LYS A N 1
ATOM 1645 C CA . LYS A 1 206 ? -13.076 -3.523 -4.903 1.00 90.94 206 LYS A CA 1
ATOM 1646 C C . LYS A 1 206 ? -12.123 -4.166 -5.920 1.00 90.94 206 LYS A C 1
ATOM 1648 O O . LYS A 1 206 ? -12.489 -5.108 -6.611 1.00 90.94 206 LYS A O 1
ATOM 1653 N N . HIS A 1 207 ? -10.903 -3.652 -6.068 1.00 88.31 207 HIS A N 1
ATOM 1654 C CA . HIS A 1 207 ? -9.934 -4.191 -7.033 1.00 88.31 207 HIS A CA 1
ATOM 1655 C C . HIS A 1 207 ? -9.218 -5.466 -6.550 1.00 88.31 207 HIS A C 1
ATOM 1657 O O . HIS A 1 207 ? -8.521 -6.098 -7.347 1.00 88.31 207 HIS A O 1
ATOM 1663 N N . LEU A 1 208 ? -9.393 -5.831 -5.276 1.00 90.62 208 LEU A N 1
ATOM 1664 C CA . LEU A 1 208 ? -8.872 -7.046 -4.646 1.00 90.62 208 LEU A CA 1
ATOM 1665 C C . LEU A 1 208 ? -9.984 -8.071 -4.338 1.00 90.62 208 LEU A C 1
ATOM 1667 O O . LEU A 1 208 ? -9.677 -9.189 -3.938 1.00 90.62 208 LEU A O 1
ATOM 1671 N N . GLU A 1 209 ? -11.259 -7.722 -4.548 1.00 87.56 209 GLU A N 1
ATOM 1672 C CA . GLU A 1 209 ? -12.409 -8.614 -4.341 1.00 87.56 209 GLU A CA 1
ATOM 1673 C C . GLU A 1 209 ? -12.493 -9.699 -5.429 1.00 87.56 209 GLU A C 1
ATOM 1675 O O . GLU A 1 209 ? -12.543 -9.396 -6.624 1.00 87.56 209 GLU A O 1
ATOM 1680 N N . MET A 1 210 ? -12.535 -10.972 -5.013 1.00 77.12 210 MET A N 1
ATOM 1681 C CA . MET A 1 210 ? -12.688 -12.127 -5.913 1.00 77.12 210 MET A CA 1
ATOM 1682 C C . MET A 1 210 ? -14.148 -12.538 -6.110 1.00 77.12 210 MET A C 1
ATOM 1684 O O . MET A 1 210 ? -14.622 -12.638 -7.239 1.00 77.12 210 MET A O 1
ATOM 1688 N N . THR A 1 211 ? -14.844 -12.815 -5.006 1.00 74.38 211 THR A N 1
ATOM 1689 C CA . THR A 1 211 ? -16.136 -13.525 -4.976 1.00 74.38 211 THR A CA 1
ATOM 1690 C C . THR A 1 211 ? -17.282 -12.681 -4.418 1.00 74.38 211 THR A C 1
ATOM 1692 O O . THR A 1 211 ? -18.390 -13.183 -4.254 1.00 74.38 211 THR A O 1
ATOM 1695 N N . GLY A 1 212 ? -17.041 -11.395 -4.158 1.00 74.44 212 GLY A N 1
ATOM 1696 C CA . GLY A 1 212 ? -18.020 -10.472 -3.590 1.00 74.44 212 GLY A CA 1
ATOM 1697 C C . GLY A 1 212 ? -17.421 -9.601 -2.484 1.00 74.44 212 GLY A C 1
ATOM 1698 O O . GLY A 1 212 ? -16.203 -9.634 -2.279 1.00 74.44 212 GLY A O 1
ATOM 1699 N N . PRO A 1 213 ? -18.265 -8.819 -1.787 1.00 73.62 213 PRO A N 1
ATOM 1700 C CA . PRO A 1 213 ? -17.820 -7.988 -0.679 1.00 73.62 213 PRO A CA 1
ATOM 1701 C C . PRO A 1 213 ? -17.253 -8.871 0.432 1.00 73.62 213 PRO A C 1
ATOM 1703 O O . PRO A 1 213 ? -17.953 -9.714 0.990 1.00 73.62 213 PRO A O 1
ATOM 1706 N N . TYR A 1 214 ? -15.978 -8.667 0.743 1.00 90.81 214 TYR A N 1
ATOM 1707 C CA . TYR A 1 214 ? -15.295 -9.321 1.855 1.00 90.81 214 TYR A CA 1
ATOM 1708 C C . TYR A 1 214 ? -15.070 -8.297 2.962 1.00 90.81 214 TYR A C 1
ATOM 1710 O O . TYR A 1 214 ? -14.612 -7.183 2.691 1.00 90.81 214 TYR A O 1
ATOM 1718 N N . SER A 1 215 ? -15.383 -8.651 4.207 1.00 95.00 215 SER A N 1
ATOM 1719 C CA . SER A 1 215 ? -15.132 -7.777 5.349 1.00 95.00 215 SER A CA 1
ATOM 1720 C C . SER A 1 215 ? -14.568 -8.554 6.522 1.00 95.00 215 SER A C 1
ATOM 1722 O O . SER A 1 215 ? -14.876 -9.719 6.683 1.00 95.00 215 SER A O 1
ATOM 1724 N N . ILE A 1 216 ? -13.776 -7.899 7.358 1.00 96.06 216 ILE A N 1
ATOM 1725 C CA . ILE A 1 216 ? -13.313 -8.440 8.634 1.00 96.06 216 ILE A CA 1
ATOM 1726 C C . ILE A 1 216 ? -13.602 -7.420 9.728 1.00 96.06 216 ILE A C 1
ATOM 1728 O O . ILE A 1 216 ? -13.562 -6.213 9.497 1.00 96.06 216 ILE A O 1
ATOM 1732 N N . THR A 1 217 ? -13.880 -7.879 10.942 1.00 97.88 217 THR A N 1
ATOM 1733 C CA . THR A 1 217 ? -13.924 -7.001 12.118 1.00 97.88 217 THR A CA 1
ATOM 1734 C C . THR A 1 217 ? -12.627 -7.149 12.884 1.00 97.88 217 THR A C 1
ATOM 1736 O O . THR A 1 217 ? -12.257 -8.262 13.249 1.00 97.88 217 THR A O 1
ATOM 1739 N N . VAL A 1 218 ? -11.959 -6.036 13.170 1.00 97.75 218 VAL A N 1
ATOM 1740 C CA . VAL A 1 218 ? -10.712 -6.017 13.938 1.00 97.75 218 VAL A CA 1
ATOM 1741 C C . VAL A 1 218 ? -10.869 -5.214 15.222 1.00 97.75 218 VAL A C 1
ATOM 1743 O O . VAL A 1 218 ? -11.591 -4.219 15.247 1.00 97.75 218 VAL A O 1
ATOM 1746 N N . LYS A 1 219 ? -10.171 -5.617 16.281 1.00 98.06 219 LYS A N 1
ATOM 1747 C CA . LYS A 1 219 ? -9.974 -4.829 17.499 1.00 98.06 219 LYS A CA 1
ATOM 1748 C C . LYS A 1 219 ? -8.635 -4.119 17.423 1.00 98.06 219 LYS A C 1
ATOM 1750 O O . LYS A 1 219 ? -7.636 -4.736 17.078 1.00 98.06 219 LYS A O 1
ATOM 1755 N N . VAL A 1 220 ? -8.600 -2.842 17.767 1.00 98.00 220 VAL A N 1
ATOM 1756 C CA . VAL A 1 220 ? -7.350 -2.079 17.834 1.00 98.00 220 VAL A CA 1
ATOM 1757 C C . VAL A 1 220 ? -6.664 -2.370 19.160 1.00 98.00 220 VAL A C 1
ATOM 1759 O O . VAL A 1 220 ? -7.206 -2.053 20.213 1.00 98.00 220 VAL A O 1
ATOM 1762 N N . ASP A 1 221 ? -5.461 -2.927 19.130 1.00 97.00 221 ASP A N 1
ATOM 1763 C CA . ASP A 1 221 ? -4.713 -3.244 20.349 1.00 97.00 221 ASP A CA 1
ATOM 1764 C C . ASP A 1 221 ? -3.855 -2.055 20.780 1.00 97.00 221 ASP A C 1
ATOM 1766 O O . ASP A 1 221 ? -3.869 -1.627 21.933 1.00 97.00 221 ASP A O 1
ATOM 1770 N N . SER A 1 222 ? -3.126 -1.471 19.828 1.00 96.69 222 SER A N 1
ATOM 1771 C CA . SER A 1 222 ? -2.299 -0.286 20.055 1.00 96.69 222 SER A CA 1
ATOM 1772 C C . SER A 1 222 ? -2.067 0.485 18.757 1.00 96.69 222 SER A C 1
ATOM 1774 O O . SER A 1 222 ? -2.341 -0.005 17.660 1.00 96.69 222 SER A O 1
ATOM 1776 N N . GLY A 1 223 ? -1.555 1.713 18.865 1.00 94.50 223 GLY A N 1
ATOM 1777 C CA . GLY A 1 223 ? -1.281 2.538 17.697 1.00 94.50 223 GLY A CA 1
ATOM 1778 C C . GLY A 1 223 ? -0.206 3.590 17.925 1.00 94.50 223 GLY A C 1
ATOM 1779 O O . GLY A 1 223 ? -0.023 4.101 19.028 1.00 94.50 223 GLY A O 1
ATOM 1780 N N . ARG A 1 224 ? 0.499 3.940 16.849 1.00 94.38 224 ARG A N 1
ATOM 1781 C CA . ARG A 1 224 ? 1.508 4.997 16.820 1.00 94.38 224 ARG A CA 1
ATOM 1782 C C . ARG A 1 224 ? 1.311 5.881 15.596 1.00 94.38 224 ARG A C 1
ATOM 1784 O O . ARG A 1 224 ? 1.457 5.438 14.458 1.00 94.38 224 ARG A O 1
ATOM 1791 N N . GLN A 1 225 ? 1.050 7.163 15.829 1.00 93.81 225 GLN A N 1
ATOM 1792 C CA . GLN A 1 225 ? 1.012 8.159 14.762 1.00 93.81 225 GLN A CA 1
ATOM 1793 C C . GLN A 1 225 ? 2.420 8.388 14.193 1.00 93.81 225 GLN A C 1
ATOM 1795 O O . GLN A 1 225 ? 3.402 8.432 14.937 1.00 93.81 225 GLN A O 1
ATOM 1800 N N . LYS A 1 226 ? 2.527 8.560 12.871 1.00 90.12 226 LYS A N 1
ATOM 1801 C CA . LYS A 1 226 ? 3.819 8.729 12.187 1.00 90.12 226 LYS A CA 1
ATOM 1802 C C . LYS A 1 226 ? 4.617 9.936 12.682 1.00 90.12 226 LYS A C 1
ATOM 1804 O O . LYS A 1 226 ? 5.830 9.860 12.843 1.00 90.12 226 LYS A O 1
ATOM 1809 N N . ALA A 1 227 ? 3.924 11.047 12.877 1.00 90.25 227 ALA A N 1
ATOM 1810 C CA . ALA A 1 227 ? 4.430 12.291 13.436 1.00 90.25 227 ALA A CA 1
ATOM 1811 C C . ALA A 1 227 ? 3.243 13.069 14.012 1.00 90.25 227 ALA A C 1
ATOM 1813 O O . ALA A 1 227 ? 2.093 12.781 13.662 1.00 90.25 227 ALA A O 1
ATOM 1814 N N . LYS A 1 228 ? 3.509 14.078 14.846 1.00 86.25 228 LYS A N 1
ATOM 1815 C CA . LYS A 1 228 ? 2.466 14.976 15.357 1.00 86.25 228 LYS A CA 1
ATOM 1816 C C . LYS A 1 228 ? 1.658 15.543 14.181 1.00 86.25 228 LYS A C 1
ATOM 1818 O O . LYS A 1 228 ? 2.239 16.038 13.218 1.00 86.25 228 LYS A O 1
ATOM 1823 N N . PHE A 1 229 ? 0.331 15.424 14.243 1.00 85.38 229 PHE A N 1
ATOM 1824 C CA . PHE A 1 229 ? -0.613 15.852 13.193 1.00 85.38 229 PHE A CA 1
ATOM 1825 C C . PHE A 1 229 ? -0.521 15.116 11.843 1.00 85.38 229 PHE A C 1
ATOM 1827 O O . PHE A 1 229 ? -1.185 15.509 10.882 1.00 85.38 229 PHE A O 1
ATOM 1834 N N . SER A 1 230 ? 0.258 14.037 11.740 1.00 90.25 230 SER A N 1
ATOM 1835 C CA . SER A 1 230 ? 0.296 13.234 10.518 1.00 90.25 230 SER A CA 1
ATOM 1836 C C . SER A 1 230 ? -1.051 12.539 10.281 1.00 90.25 230 SER A C 1
ATOM 1838 O O . SER A 1 230 ? -1.580 11.930 11.208 1.00 90.25 230 SER A O 1
ATOM 1840 N N . PRO A 1 231 ? -1.602 12.529 9.054 1.00 94.56 231 PRO A N 1
ATOM 1841 C CA . PRO A 1 231 ? -2.828 11.790 8.749 1.00 94.56 231 PRO A CA 1
ATOM 1842 C C . PRO A 1 231 ? -2.585 10.278 8.605 1.00 94.56 231 PRO A C 1
ATOM 1844 O O . PRO A 1 231 ? -3.433 9.584 8.053 1.00 94.56 231 PRO A O 1
ATOM 1847 N N . ILE A 1 232 ? -1.424 9.775 9.040 1.00 95.94 232 ILE A N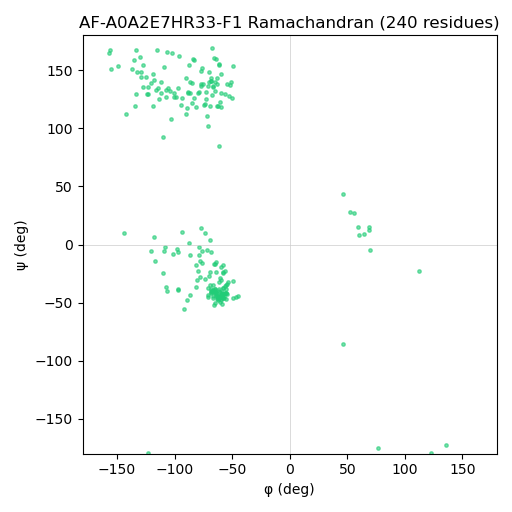 1
ATOM 1848 C CA . ILE A 1 232 ? -1.041 8.366 8.963 1.00 95.94 232 ILE A CA 1
ATOM 1849 C C . ILE A 1 232 ? -0.612 7.868 10.346 1.00 95.94 232 ILE A C 1
ATOM 1851 O O . ILE A 1 232 ? 0.170 8.528 11.042 1.00 95.94 232 ILE A O 1
ATOM 1855 N N . ALA A 1 233 ? -1.084 6.680 10.707 1.00 96.06 233 ALA A N 1
ATOM 1856 C CA . ALA A 1 233 ? -0.674 5.950 11.898 1.00 96.06 233 ALA A CA 1
ATOM 1857 C C . ALA A 1 233 ? -0.437 4.475 11.565 1.00 96.06 233 ALA A C 1
ATOM 1859 O O . ALA A 1 233 ? -0.956 3.970 10.575 1.00 96.06 233 ALA A O 1
ATOM 1860 N N . ARG A 1 234 ? 0.341 3.796 12.403 1.00 95.50 234 ARG A N 1
ATOM 1861 C CA . ARG A 1 234 ? 0.471 2.340 12.411 1.00 95.50 234 ARG A CA 1
ATOM 1862 C C . ARG A 1 234 ? -0.321 1.784 13.576 1.00 95.50 234 ARG A C 1
ATOM 1864 O O . ARG A 1 234 ? -0.160 2.290 14.685 1.00 95.50 234 ARG A O 1
ATOM 1871 N N . LEU A 1 235 ? -1.130 0.768 13.330 1.00 96.25 235 LEU A N 1
ATOM 1872 C CA . LEU A 1 235 ? -1.933 0.074 14.325 1.00 96.25 235 LEU A CA 1
ATOM 1873 C C . LEU A 1 235 ? -1.497 -1.389 14.405 1.00 96.25 235 LEU A C 1
ATOM 1875 O O . LEU A 1 235 ? -1.195 -2.007 13.383 1.00 96.25 235 LEU A O 1
ATOM 1879 N N . LEU A 1 236 ? -1.487 -1.921 15.622 1.00 95.94 236 LEU A N 1
ATOM 1880 C CA . LEU A 1 236 ? -1.569 -3.354 15.873 1.00 95.94 236 LEU A CA 1
ATOM 1881 C C . LEU A 1 236 ? -3.045 -3.677 16.090 1.00 95.94 236 LEU A C 1
ATOM 1883 O O . LEU A 1 236 ? -3.694 -3.014 16.905 1.00 95.94 236 LEU A O 1
ATOM 1887 N N . VAL A 1 237 ? -3.574 -4.635 15.336 1.00 96.69 237 VAL A N 1
ATOM 1888 C CA . VAL A 1 237 ? -4.983 -5.026 15.413 1.00 96.69 237 VAL A CA 1
ATOM 1889 C C . VAL A 1 237 ? -5.125 -6.541 15.497 1.00 96.69 237 VAL A C 1
ATOM 1891 O O . VAL A 1 237 ? -4.337 -7.261 14.892 1.00 96.69 237 VAL A O 1
ATOM 1894 N N . THR A 1 238 ? -6.162 -7.014 16.181 1.00 96.81 238 THR A N 1
ATOM 1895 C CA . THR A 1 238 ? -6.515 -8.435 16.283 1.00 96.81 238 THR A CA 1
ATOM 1896 C C . THR A 1 238 ? -7.826 -8.701 15.551 1.00 96.81 238 THR A C 1
ATOM 1898 O O . THR A 1 238 ? -8.816 -7.999 15.760 1.00 96.81 238 THR A O 1
ATOM 1901 N N . VAL A 1 239 ? -7.859 -9.717 14.692 1.00 96.25 239 VAL A N 1
ATOM 1902 C CA . VAL A 1 239 ? -9.059 -10.092 13.930 1.00 96.25 239 VAL A CA 1
ATOM 1903 C C . VAL A 1 239 ? -10.070 -10.772 14.849 1.00 96.25 239 VAL A C 1
ATOM 1905 O O . VAL A 1 239 ? -9.789 -11.803 15.452 1.00 96.25 239 VAL A O 1
ATOM 1908 N N . LEU A 1 240 ? -11.268 -10.205 14.952 1.00 95.19 240 LEU A N 1
ATOM 1909 C CA . LEU A 1 240 ? -12.349 -10.729 15.786 1.00 95.19 240 LEU A CA 1
ATOM 1910 C C . LEU A 1 240 ? -13.347 -11.581 15.001 1.00 95.19 240 LEU A C 1
ATOM 1912 O O . LEU A 1 240 ? -13.877 -12.544 15.549 1.00 95.19 240 LEU A O 1
ATOM 1916 N N . LYS A 1 241 ? -13.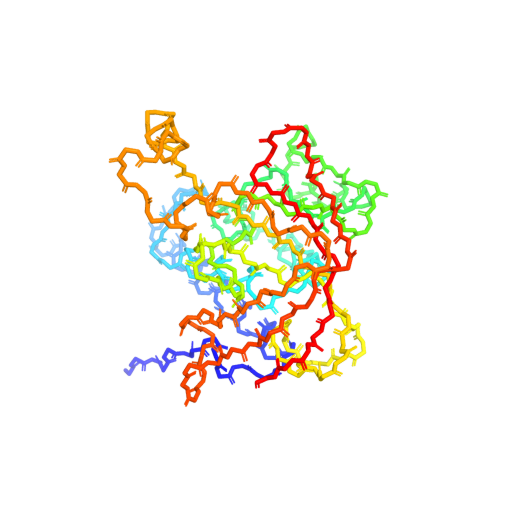660 -11.180 13.761 1.00 92.50 241 LYS A N 1
ATOM 1917 C CA . LYS A 1 241 ? -14.679 -11.807 12.902 1.00 92.50 241 LYS A CA 1
ATOM 1918 C C . LYS A 1 241 ? -14.291 -11.680 11.427 1.00 92.50 241 LYS A C 1
ATOM 1920 O O . LYS A 1 241 ? -13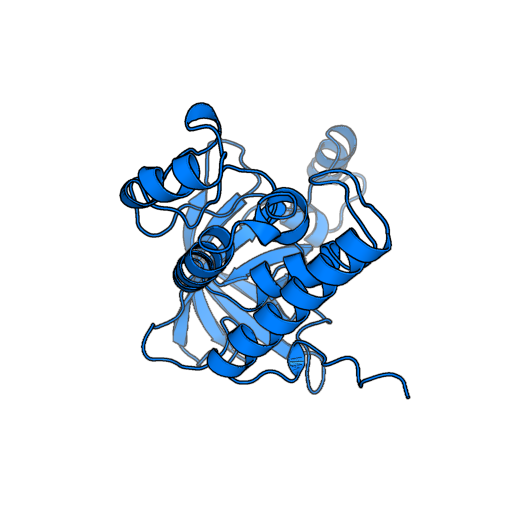.616 -10.710 11.072 1.00 92.50 241 LYS A O 1
ATOM 1925 N N . MET A 1 242 ? -14.766 -12.616 10.609 1.00 86.50 242 MET A N 1
ATOM 1926 C CA . MET A 1 242 ? -14.753 -12.579 9.140 1.00 86.50 242 MET A CA 1
ATOM 1927 C C . MET A 1 242 ? -16.181 -12.479 8.607 1.00 86.50 242 MET A C 1
ATOM 1929 O O . MET A 1 242 ? -17.097 -12.844 9.381 1.00 86.50 242 MET A O 1
#

Solvent-accessible surface area (backbone atoms only — not comparable to full-atom values): 13562 Å² total; per-residue (Å²): 134,83,75,80,82,81,55,66,28,76,55,64,35,45,69,53,43,54,53,50,49,48,55,44,50,51,50,52,50,53,53,34,60,79,64,66,54,58,76,46,54,82,57,96,59,32,66,57,46,28,39,47,55,48,56,53,36,41,46,70,51,42,34,55,53,47,52,62,47,56,74,37,72,87,41,53,51,40,45,47,37,40,74,43,72,69,50,53,56,44,44,43,63,85,49,50,67,58,34,52,74,49,73,44,62,69,95,48,46,68,51,36,96,51,96,70,50,75,72,53,83,75,58,42,72,76,32,48,24,32,34,87,36,58,33,32,28,30,59,53,57,64,62,87,86,57,54,53,34,58,84,49,93,78,49,76,71,37,76,42,38,29,35,38,35,46,59,87,67,56,71,71,55,46,52,38,31,72,69,52,78,80,38,55,74,44,55,44,47,23,79,49,78,86,50,66,74,40,75,46,57,33,33,53,33,78,72,56,46,73,91,55,96,48,52,37,31,30,32,27,68,42,76,46,63,72,46,93,90,46,61,33,30,38,33,39,30,33,27,72,44,111

Mean predicted aligned error: 6.17 Å

Sequence (242 aa):
MRKPVVRLANLQTRAEAFSFLRAAFDKQLEAAIDNNAQPNSVIAGDYGARQAFNALLSPSEQRIFFRQIVSDPRYWPRIRALIGSPPFTFLLPEDEGLLRAGGICRNRTNLTTKESSISKVPDFTGGHFYDNAERIYRVINHDYTDSSLPWQNIGLQQQLIVDVRLKRYSYKTKVAIYRGTDASGAQQASLMFPRPSESVQLYLVKHLEMTGPYSITVKVDSGRQKAKFSPIARLLVTVLKM